Protein AF-A0ABD5NT94-F1 (afdb_monomer_lite)

pLDDT: mean 76.92, std 27.32, range [24.22, 98.56]

Radius of gyration: 29.52 Å; chains: 1; bounding box: 78×87×77 Å

Sequence (297 aa):
MNGRCDSSANGRCDSTASGNRTSPGSARPTSTDARPTGAGPALRPAPGEPNSRSSRAFLRWIESGGAATPTGATSRRSSPATSDREESRAGVTVRRTPSGGRVARTWGELLITASTMVDGSRTYELRNEADRDANPAALDRLDRLRDLRDRIRFDDEGEFRPLRSAPTLPTGWYCPGLDGATLARAVETVYPATITDWARECEGSLDVTHFRVTADRQTGIYDRVAALDRSALDAVVRTCCVDDACLKRRRWEYDDKESVDVPRGNGTFPCREPCSMVLERARESVVDGSSDRGVDR

InterPro domains:
  IPR041181 DR2241 stabilising domain [PF18069] (103-201)
  IPR041346 DR2241, 4Fe-4S iron-sulfur cluster binding domain [PF18009] (203-284)

Secondary structure (DSSP, 8-state):
---------------------------------------PPPSPPPSPPPPPHHHHHHHHHHHS-S--------------------------------S--EEEEEETTEEEEEEE-TTS-EEEEEEEGGGTTS-GGGSEE--SHHHHHHHTTB-TTS-B-SSTTSS----SEEEEEE-HHHHHHHHHHHSTTHHHHHHHHHTT------HHHHHHT--GGGGGGGG--HHHHHHHHHHHSSTTT-SSEE---SSSS---SSPPP--SSEE-S--HHHHHHHHHHHHHHHHGGG---

Structure (mmCIF, N/CA/C/O backbone):
data_AF-A0ABD5NT94-F1
#
_entry.id   AF-A0ABD5NT94-F1
#
loop_
_atom_site.group_PDB
_atom_site.id
_atom_site.type_symbol
_atom_site.label_atom_id
_atom_site.label_alt_id
_atom_site.label_comp_id
_atom_site.label_asym_id
_atom_site.label_entity_id
_atom_site.label_seq_id
_atom_site.pdbx_PDB_ins_code
_atom_site.Cartn_x
_atom_site.Cartn_y
_atom_site.Cartn_z
_atom_site.occupancy
_atom_site.B_iso_or_equiv
_atom_site.auth_seq_id
_atom_sit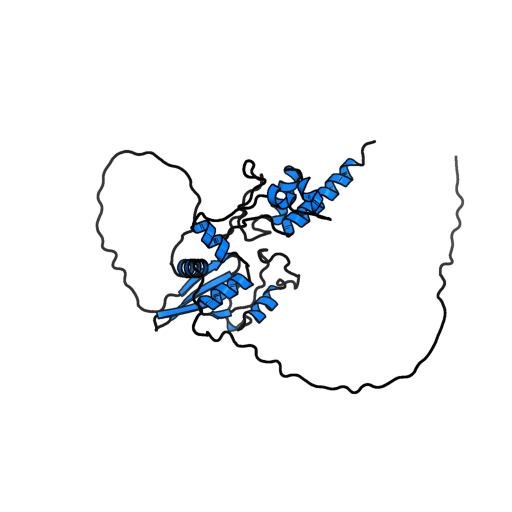e.auth_comp_id
_atom_site.auth_asym_id
_atom_site.auth_atom_id
_atom_site.pdbx_PDB_model_num
ATOM 1 N N . MET A 1 1 ? -25.212 -49.274 44.648 1.00 36.19 1 MET A N 1
ATOM 2 C CA . MET A 1 1 ? -25.379 -50.741 44.644 1.00 36.19 1 MET A CA 1
ATOM 3 C C . MET A 1 1 ? -25.515 -51.198 43.204 1.00 36.19 1 MET A C 1
ATOM 5 O O . MET A 1 1 ? -26.255 -50.583 42.449 1.00 36.19 1 MET A O 1
ATOM 9 N N . ASN A 1 2 ? -24.691 -52.184 42.861 1.00 32.66 2 ASN A N 1
ATOM 10 C CA . ASN A 1 2 ? -24.508 -52.883 41.583 1.00 32.66 2 ASN A CA 1
ATOM 11 C C . ASN A 1 2 ? -25.842 -53.321 40.937 1.00 32.66 2 ASN A C 1
ATOM 13 O O . ASN A 1 2 ? -26.807 -53.533 41.656 1.00 32.66 2 ASN A O 1
ATOM 17 N N . GLY A 1 3 ? -25.978 -53.540 39.631 1.00 31.11 3 GLY A N 1
ATOM 18 C CA . GLY A 1 3 ? -25.001 -53.639 38.556 1.00 31.11 3 GLY A CA 1
ATOM 19 C C . GLY A 1 3 ? -25.715 -53.831 37.208 1.00 31.11 3 GLY A C 1
ATOM 20 O O . GLY A 1 3 ? -26.906 -54.132 37.152 1.00 31.11 3 GLY A O 1
ATOM 21 N N . ARG A 1 4 ? -24.955 -53.601 36.136 1.00 33.31 4 ARG A N 1
ATOM 22 C CA . ARG A 1 4 ? -25.305 -53.807 34.725 1.00 33.31 4 ARG A CA 1
ATOM 23 C C . ARG A 1 4 ? -25.423 -55.295 34.381 1.00 33.31 4 ARG A C 1
ATOM 25 O O . ARG A 1 4 ? -24.680 -56.087 34.947 1.00 33.31 4 ARG A O 1
ATOM 32 N N . CYS A 1 5 ? -26.189 -55.603 33.334 1.00 34.81 5 CYS A N 1
ATOM 33 C CA . CYS A 1 5 ? -25.788 -56.576 32.315 1.00 34.81 5 CYS A CA 1
ATOM 34 C C . CYS A 1 5 ? -26.168 -56.044 30.926 1.00 34.81 5 CYS A C 1
ATOM 36 O O . CYS A 1 5 ? -27.319 -55.694 30.670 1.00 34.81 5 CYS A O 1
ATOM 38 N N . ASP A 1 6 ? -25.146 -55.960 30.079 1.00 33.31 6 ASP A N 1
ATOM 39 C CA . ASP A 1 6 ? -25.151 -55.599 28.666 1.00 33.31 6 ASP A CA 1
ATOM 40 C C . ASP A 1 6 ? -25.840 -56.648 27.782 1.00 33.31 6 ASP A C 1
ATOM 42 O O . ASP A 1 6 ? -25.849 -57.834 28.111 1.00 33.31 6 ASP A O 1
ATOM 46 N N . SER A 1 7 ? -26.284 -56.230 26.591 1.00 37.03 7 SER A N 1
ATOM 47 C CA . SER A 1 7 ? -25.889 -56.869 25.322 1.00 37.03 7 SER A CA 1
ATOM 48 C C . SER A 1 7 ? -26.256 -55.979 24.131 1.00 37.03 7 SER A C 1
ATOM 50 O O . SER A 1 7 ? -27.420 -55.693 23.865 1.00 37.03 7 SER A O 1
ATOM 52 N N . SER A 1 8 ? -25.217 -55.537 23.425 1.00 35.06 8 SER A N 1
ATOM 53 C CA . SER A 1 8 ? -25.265 -54.909 22.103 1.00 35.06 8 SER A CA 1
ATOM 54 C C . SER A 1 8 ? -25.487 -55.961 21.009 1.00 35.06 8 SER A C 1
ATOM 56 O O . SER A 1 8 ? -24.948 -57.055 21.136 1.00 35.06 8 SER A O 1
ATOM 58 N N . ALA A 1 9 ? -26.164 -55.607 19.908 1.00 37.47 9 ALA A N 1
ATOM 59 C CA . ALA A 1 9 ? -25.572 -55.599 18.557 1.00 37.47 9 ALA A CA 1
ATOM 60 C C . ALA A 1 9 ? -26.608 -55.391 17.428 1.00 37.47 9 ALA A C 1
ATOM 62 O O . ALA A 1 9 ? -27.528 -56.179 17.249 1.00 37.47 9 ALA A O 1
ATOM 63 N N . ASN A 1 10 ? -26.294 -54.381 16.610 1.00 35.56 10 ASN A N 1
ATOM 64 C CA . ASN A 1 10 ? -26.414 -54.284 15.150 1.00 35.56 10 ASN A CA 1
ATOM 65 C C . ASN A 1 10 ? -27.769 -54.174 14.430 1.00 35.56 10 ASN A C 1
ATOM 67 O O . ASN A 1 10 ? -28.584 -55.086 14.411 1.00 35.56 10 ASN A O 1
ATOM 71 N N . GLY A 1 11 ? -27.862 -53.096 13.636 1.00 32.31 11 GLY A N 1
ATOM 72 C CA . GLY A 1 11 ? -28.729 -53.011 12.460 1.00 32.31 11 GLY A CA 1
ATOM 73 C C . GLY A 1 11 ? -29.035 -51.584 11.999 1.00 32.31 11 GLY A C 1
ATOM 74 O O . GLY A 1 11 ? -30.182 -51.167 12.073 1.00 32.31 11 GLY A O 1
ATOM 75 N N . ARG A 1 12 ? -28.030 -50.820 11.541 1.00 31.48 12 ARG A N 1
ATOM 76 C CA . ARG A 1 12 ? -28.251 -49.565 10.793 1.00 31.48 12 ARG A CA 1
ATOM 77 C C . ARG A 1 12 ? -28.771 -49.873 9.379 1.00 31.48 12 ARG A C 1
ATOM 79 O O . ARG A 1 12 ? -28.254 -50.793 8.751 1.00 31.48 12 ARG A O 1
ATOM 86 N N . CYS A 1 13 ? -29.690 -49.053 8.868 1.00 31.22 13 CYS A N 1
ATOM 87 C CA . CYS A 1 13 ? -29.477 -48.120 7.743 1.00 31.22 13 CYS A CA 1
ATOM 88 C C . CYS A 1 13 ? -30.787 -47.812 7.004 1.00 31.22 13 CYS A C 1
ATOM 90 O O . CYS A 1 13 ? -31.527 -48.698 6.585 1.00 31.22 13 CYS A O 1
ATOM 92 N N . ASP A 1 14 ? -30.996 -46.510 6.848 1.00 30.42 14 ASP A N 1
ATOM 93 C CA . ASP A 1 14 ? -32.158 -45.802 6.341 1.00 30.42 14 ASP A CA 1
ATOM 94 C C . ASP A 1 14 ? -32.443 -45.942 4.837 1.00 30.42 14 ASP A C 1
ATOM 96 O O . ASP A 1 14 ? -31.553 -45.942 3.988 1.00 30.42 14 ASP A O 1
ATOM 100 N N . SER A 1 15 ? -33.744 -45.972 4.544 1.00 32.94 15 SER A N 1
ATOM 101 C CA . SER A 1 15 ? -34.482 -45.039 3.680 1.00 32.94 15 SER A CA 1
ATOM 102 C C . SER A 1 15 ? -33.712 -44.306 2.572 1.00 32.94 15 SER A C 1
ATOM 104 O O . SER A 1 15 ? -32.987 -43.357 2.843 1.00 32.94 15 SER A O 1
ATOM 106 N N . THR A 1 16 ? -34.036 -44.591 1.305 1.00 32.66 16 THR A N 1
ATOM 107 C CA . THR A 1 16 ? -34.055 -43.564 0.244 1.00 32.66 16 THR A CA 1
ATOM 108 C C . THR A 1 16 ? -35.139 -43.828 -0.800 1.00 32.66 16 THR A C 1
ATOM 110 O O . THR A 1 16 ? -35.577 -44.950 -1.042 1.00 32.66 16 THR A O 1
ATOM 113 N N . ALA A 1 17 ? -35.611 -42.712 -1.343 1.00 35.78 17 ALA A N 1
ATOM 114 C CA . ALA A 1 17 ? -36.846 -42.506 -2.065 1.00 35.78 17 ALA A CA 1
ATOM 115 C C . ALA A 1 17 ? -36.749 -42.753 -3.583 1.00 35.78 17 ALA A C 1
ATOM 117 O O . ALA A 1 17 ? -35.746 -42.463 -4.220 1.00 35.78 17 ALA A O 1
ATOM 118 N N . SER A 1 18 ? -37.878 -43.213 -4.127 1.00 35.50 18 SER A N 1
ATOM 119 C CA . SER A 1 18 ? -38.616 -42.677 -5.282 1.00 35.50 18 SER A CA 1
ATOM 120 C C . SER A 1 18 ? -37.859 -42.181 -6.530 1.00 35.50 18 SER A C 1
ATOM 122 O O . SER A 1 18 ? -37.270 -41.106 -6.543 1.00 35.50 18 SER A O 1
ATOM 124 N N . GLY A 1 19 ? -38.136 -42.861 -7.651 1.00 33.94 19 GLY A N 1
ATOM 125 C CA . GLY A 1 19 ? -38.790 -42.182 -8.778 1.00 33.94 19 GLY A CA 1
ATOM 126 C C . GLY A 1 19 ? -37.938 -41.858 -10.004 1.00 33.94 19 GLY A C 1
ATOM 127 O O . GLY A 1 19 ? -37.610 -40.703 -10.251 1.00 33.94 19 GLY A O 1
ATOM 128 N N . ASN A 1 20 ? -37.711 -42.866 -10.850 1.00 33.78 20 ASN A N 1
ATOM 129 C CA . ASN A 1 20 ? -37.272 -42.714 -12.240 1.00 33.78 20 ASN A CA 1
ATOM 130 C C . ASN A 1 20 ? -38.277 -41.909 -13.084 1.00 33.78 20 ASN A C 1
ATOM 132 O O . ASN A 1 20 ? -39.469 -42.227 -13.106 1.00 33.78 20 ASN A O 1
ATOM 136 N N . ARG A 1 21 ? -37.779 -40.966 -13.894 1.00 35.75 21 ARG A N 1
ATOM 137 C CA . ARG A 1 21 ? -38.432 -40.557 -15.146 1.00 35.75 21 ARG A CA 1
ATOM 138 C C . ARG A 1 21 ? -37.403 -40.048 -16.158 1.00 35.75 21 ARG A C 1
ATOM 140 O O . ARG A 1 21 ? -36.715 -39.059 -15.940 1.00 35.75 21 ARG A O 1
ATOM 147 N N . THR A 1 22 ? -37.310 -40.777 -17.261 1.00 35.50 22 THR A N 1
ATOM 148 C CA . THR A 1 22 ? -36.495 -40.539 -18.453 1.00 35.50 22 THR A CA 1
ATOM 149 C C . THR A 1 22 ? -37.082 -39.423 -19.322 1.00 35.50 22 THR A C 1
ATOM 151 O O . THR A 1 22 ? -38.298 -39.316 -19.478 1.00 35.50 22 THR A O 1
ATOM 154 N N . SER A 1 23 ? -36.221 -38.624 -19.955 1.00 36.97 23 SER A N 1
ATOM 155 C CA . SER A 1 23 ? -36.538 -37.839 -21.158 1.00 36.97 23 SER A CA 1
ATOM 156 C C . SER A 1 23 ? -35.281 -37.669 -22.028 1.00 36.97 23 SER A C 1
ATOM 158 O O . SER A 1 23 ? -34.174 -37.696 -21.486 1.00 36.97 23 SER A O 1
ATOM 160 N N . PRO A 1 24 ? -35.430 -37.578 -23.364 1.00 43.38 24 PRO A N 1
ATOM 161 C CA . PRO A 1 24 ? -34.367 -37.865 -24.320 1.00 43.38 24 PRO A CA 1
ATOM 162 C C . PRO A 1 24 ? -33.553 -36.632 -24.727 1.00 43.38 24 PRO A C 1
ATOM 164 O O . PRO A 1 24 ? -33.978 -35.486 -24.583 1.00 43.38 24 PRO A O 1
ATOM 167 N N . GLY A 1 25 ? -32.360 -36.912 -25.252 1.00 37.59 25 GLY A N 1
ATOM 168 C CA . GLY A 1 25 ? -31.366 -35.935 -25.663 1.00 37.59 25 GLY A CA 1
ATOM 169 C C . GLY A 1 25 ? -31.795 -35.047 -26.828 1.00 37.59 25 GLY A C 1
ATOM 170 O O . GLY A 1 25 ? -32.370 -35.500 -27.814 1.00 37.59 25 GLY A O 1
ATOM 171 N N . SER A 1 26 ? -31.407 -33.779 -26.722 1.00 35.88 26 SER A N 1
ATOM 172 C CA . SER A 1 26 ? -31.319 -32.855 -27.844 1.00 35.88 26 SER A CA 1
ATOM 173 C C . SER A 1 26 ? -29.875 -32.370 -27.917 1.00 35.88 26 SER A C 1
ATOM 175 O O . SER A 1 26 ? -29.418 -31.593 -27.079 1.00 35.88 26 SER A O 1
ATOM 177 N N . ALA A 1 27 ? -29.144 -32.889 -28.902 1.00 38.09 27 ALA A N 1
ATOM 178 C CA . ALA A 1 27 ? -27.800 -32.454 -29.241 1.00 38.09 27 ALA A CA 1
ATOM 179 C C . ALA A 1 27 ? -27.826 -30.973 -29.647 1.00 38.09 27 ALA A C 1
ATOM 181 O O . ALA A 1 27 ? -28.620 -30.562 -30.494 1.00 38.09 27 ALA A O 1
ATOM 182 N N . ARG A 1 28 ? -26.956 -30.171 -29.030 1.00 37.34 28 ARG A N 1
ATOM 183 C CA . ARG A 1 28 ? -26.731 -28.764 -29.373 1.00 37.34 28 ARG A CA 1
ATOM 184 C C . ARG A 1 28 ? -25.345 -28.672 -30.025 1.00 37.34 28 ARG A C 1
ATOM 186 O O . ARG A 1 28 ? -24.404 -29.228 -29.460 1.00 37.34 28 ARG A O 1
ATOM 193 N N . PRO A 1 29 ? -25.198 -28.035 -31.197 1.00 38.47 29 PRO A N 1
ATOM 194 C CA . PRO A 1 29 ? -23.928 -28.016 -31.911 1.00 38.47 29 PRO A CA 1
ATOM 195 C C . PRO A 1 29 ? -22.879 -27.198 -31.150 1.00 38.47 29 PRO A C 1
ATOM 197 O O . PRO A 1 29 ? -23.146 -26.096 -30.666 1.00 38.47 29 PRO A O 1
ATOM 200 N N . THR A 1 30 ? -21.673 -27.754 -31.067 1.00 37.88 30 THR A N 1
ATOM 201 C CA . THR A 1 30 ? -20.449 -27.088 -30.622 1.00 37.88 30 THR A CA 1
ATOM 202 C C . THR A 1 30 ? -20.081 -25.997 -31.623 1.00 37.88 30 THR A C 1
ATOM 204 O O . THR A 1 30 ? -19.485 -26.268 -32.663 1.00 37.88 30 THR A O 1
ATOM 207 N N . SER A 1 31 ? -20.457 -24.756 -31.318 1.00 35.38 31 SER A N 1
ATOM 208 C CA . SER A 1 31 ? -19.944 -23.573 -32.005 1.00 35.38 31 SER A CA 1
ATOM 209 C C . SER A 1 31 ? -18.615 -23.182 -31.369 1.00 35.38 31 SER A C 1
ATOM 211 O O . SER A 1 31 ? -18.570 -22.448 -30.382 1.00 35.38 31 SER A O 1
ATOM 213 N N . THR A 1 32 ? -17.535 -23.707 -31.936 1.00 44.84 32 THR A N 1
ATOM 214 C CA . THR A 1 32 ? -16.175 -23.213 -31.735 1.00 44.84 32 THR A CA 1
ATOM 215 C C . THR A 1 32 ? -16.074 -21.851 -32.408 1.00 44.84 32 THR A C 1
ATOM 217 O O . THR A 1 32 ? -15.791 -21.772 -33.597 1.00 44.84 32 THR A O 1
ATOM 220 N N . ASP A 1 33 ? -16.327 -20.785 -31.655 1.00 33.56 33 ASP A N 1
ATOM 221 C CA . ASP A 1 33 ? -16.012 -19.427 -32.093 1.00 33.56 33 ASP A CA 1
ATOM 222 C C . ASP A 1 33 ? -15.012 -18.834 -31.100 1.00 33.56 33 ASP A C 1
ATOM 224 O O . ASP A 1 33 ? -15.345 -18.208 -30.089 1.00 33.56 33 ASP A O 1
ATOM 228 N N . ALA A 1 34 ? -13.741 -19.145 -31.358 1.00 38.84 34 ALA A N 1
ATOM 229 C CA . ALA A 1 34 ? -12.610 -18.534 -30.690 1.00 38.84 34 ALA A CA 1
ATOM 230 C C . ALA A 1 34 ? -12.576 -17.054 -31.086 1.00 38.84 34 ALA A C 1
ATOM 232 O O . ALA A 1 34 ? -12.013 -16.669 -32.110 1.00 38.84 34 ALA A O 1
ATOM 233 N N . ARG A 1 35 ? -13.199 -16.207 -30.262 1.00 34.84 35 ARG A N 1
ATOM 234 C CA . ARG A 1 35 ? -12.990 -14.760 -30.325 1.00 34.84 35 ARG A CA 1
ATOM 235 C C . ARG A 1 35 ? -11.487 -14.491 -30.201 1.00 34.84 35 ARG A C 1
ATOM 237 O O . ARG A 1 35 ? -10.885 -14.981 -29.243 1.00 34.84 35 ARG A O 1
ATOM 244 N N . PRO A 1 36 ? -10.880 -13.686 -31.087 1.00 38.00 36 PRO A N 1
ATOM 245 C CA . PRO A 1 36 ? -9.504 -13.279 -30.893 1.00 38.00 36 PRO A CA 1
ATOM 246 C C . PRO A 1 36 ? -9.434 -12.514 -29.571 1.00 38.00 36 PRO A C 1
ATOM 248 O O . PRO A 1 36 ? -10.152 -11.531 -29.362 1.00 38.00 36 PRO A O 1
ATOM 251 N N . THR A 1 37 ? -8.592 -12.996 -28.658 1.00 42.62 37 THR A N 1
ATOM 252 C CA . THR A 1 37 ? -8.117 -12.245 -27.499 1.00 42.62 37 THR A CA 1
ATOM 253 C C . THR A 1 37 ? -7.549 -10.937 -28.017 1.00 42.62 37 THR A C 1
ATOM 255 O O . THR A 1 37 ? -6.420 -10.883 -28.499 1.00 42.62 37 THR A O 1
ATOM 258 N N . GLY A 1 38 ? -8.368 -9.887 -27.968 1.00 36.34 38 GLY A N 1
ATOM 259 C CA . GLY A 1 38 ? -7.935 -8.539 -28.272 1.00 36.34 38 GLY A CA 1
ATOM 260 C C . GLY A 1 38 ? -6.727 -8.236 -27.401 1.00 36.34 38 GLY A C 1
ATOM 261 O O . GLY A 1 38 ? -6.824 -8.232 -26.169 1.00 36.34 38 GLY A O 1
ATOM 262 N N . ALA A 1 39 ? -5.586 -8.022 -28.048 1.00 46.12 39 ALA A N 1
ATOM 263 C CA . ALA A 1 39 ? -4.426 -7.404 -27.446 1.00 46.12 39 ALA A CA 1
ATOM 264 C C . ALA A 1 39 ? -4.872 -6.027 -26.939 1.00 46.12 39 ALA A C 1
ATOM 266 O O . ALA A 1 39 ? -4.905 -5.048 -27.681 1.00 46.12 39 ALA A O 1
ATOM 267 N N . GLY A 1 40 ? -5.315 -5.967 -25.679 1.00 43.38 40 GLY A N 1
ATOM 268 C CA . GLY A 1 40 ? -5.485 -4.698 -24.980 1.00 43.38 40 GLY A CA 1
ATOM 269 C C . GLY A 1 40 ? -4.176 -3.914 -25.091 1.00 43.38 40 GLY A C 1
ATOM 270 O O . GLY A 1 40 ? -3.120 -4.554 -25.124 1.00 43.38 40 GLY A O 1
ATOM 271 N N . PRO A 1 41 ? -4.228 -2.576 -25.191 1.00 47.56 41 PRO A N 1
ATOM 272 C CA . PRO A 1 41 ? -3.054 -1.778 -25.512 1.00 47.56 41 PRO A CA 1
ATOM 273 C C . PRO A 1 41 ? -1.916 -2.128 -24.555 1.00 47.56 41 PRO A C 1
ATOM 275 O O . PRO A 1 41 ? -2.116 -2.183 -23.340 1.00 47.56 41 PRO A O 1
ATOM 278 N N . ALA A 1 42 ? -0.744 -2.409 -25.128 1.00 52.53 42 ALA A N 1
ATOM 279 C CA . ALA A 1 42 ? 0.501 -2.516 -24.384 1.00 52.53 42 ALA A CA 1
ATOM 280 C C . ALA A 1 42 ? 0.701 -1.247 -23.546 1.00 52.53 42 ALA A C 1
ATOM 282 O O . ALA A 1 42 ? 0.125 -0.198 -23.853 1.00 52.53 42 ALA A O 1
ATOM 283 N N . LEU A 1 43 ? 1.591 -1.301 -22.563 1.00 54.69 43 LEU A N 1
ATOM 284 C CA . LEU A 1 43 ? 2.171 -0.137 -21.905 1.00 54.69 43 LEU A CA 1
ATOM 285 C C . LEU A 1 43 ? 3.057 0.660 -22.881 1.00 54.69 43 LEU A C 1
ATOM 287 O O . LEU A 1 43 ? 4.195 1.013 -22.598 1.00 54.69 43 LEU A O 1
ATOM 291 N N . ARG A 1 44 ? 2.564 0.904 -24.095 1.00 46.66 44 ARG A N 1
ATOM 292 C CA . ARG A 1 44 ? 3.133 1.896 -24.979 1.00 46.66 44 ARG A CA 1
ATOM 293 C C . ARG A 1 44 ? 2.757 3.249 -24.387 1.00 46.66 44 ARG A C 1
ATOM 295 O O . ARG A 1 44 ? 1.562 3.498 -24.214 1.00 46.66 44 ARG A O 1
ATOM 302 N N . PRO A 1 45 ? 3.741 4.100 -24.073 1.00 44.06 45 PRO A N 1
ATOM 303 C CA . PRO A 1 45 ? 3.462 5.412 -23.524 1.00 44.06 45 PRO A CA 1
ATOM 304 C C . PRO A 1 45 ? 2.627 6.193 -24.542 1.00 44.06 45 PRO A C 1
ATOM 306 O O . PRO A 1 45 ? 3.063 6.442 -25.669 1.00 44.06 45 PRO A O 1
ATOM 309 N N . ALA A 1 46 ? 1.401 6.545 -24.163 1.00 45.22 46 ALA A N 1
ATOM 310 C CA . ALA A 1 46 ? 0.722 7.673 -24.781 1.00 45.22 46 ALA A CA 1
ATOM 311 C C . ALA A 1 46 ? 1.408 8.951 -24.262 1.00 45.22 46 ALA A C 1
ATOM 313 O O . ALA A 1 46 ? 1.859 8.951 -23.115 1.00 45.22 46 ALA A O 1
ATOM 314 N N . PRO A 1 47 ? 1.520 10.031 -25.057 1.00 46.56 47 PRO A N 1
ATOM 315 C CA . PRO A 1 47 ? 2.045 11.299 -24.556 1.00 46.56 47 PRO A CA 1
ATOM 316 C C . PRO A 1 47 ? 1.293 11.692 -23.276 1.00 46.56 47 PRO A C 1
ATOM 318 O O . PRO A 1 47 ? 0.065 11.763 -23.266 1.00 46.56 47 PRO A O 1
ATOM 321 N N . GLY A 1 48 ? 2.058 11.827 -22.190 1.00 53.81 48 GLY A N 1
ATOM 322 C CA . GLY A 1 48 ? 1.564 11.722 -20.822 1.00 53.81 48 GLY A CA 1
ATOM 323 C C . GLY A 1 48 ? 0.502 12.753 -20.461 1.00 53.81 48 GLY A C 1
ATOM 324 O O . GLY A 1 48 ? 0.696 13.957 -20.633 1.00 53.81 48 GLY A O 1
ATOM 325 N N . GLU A 1 49 ? -0.599 12.273 -19.886 1.00 55.22 49 GLU A N 1
ATOM 326 C CA . GLU A 1 49 ? -1.520 13.124 -19.140 1.00 55.22 49 GLU A CA 1
ATOM 327 C C . GLU A 1 49 ? -0.767 13.845 -18.008 1.00 55.22 49 GLU A C 1
ATOM 329 O O . GLU A 1 49 ? 0.166 13.286 -17.414 1.00 55.22 49 GLU A O 1
ATOM 334 N N . PRO A 1 50 ? -1.140 15.094 -17.682 1.00 57.16 50 PRO A N 1
ATOM 335 C CA . PRO A 1 50 ? -0.500 15.818 -16.601 1.00 57.16 50 PRO A CA 1
ATOM 336 C C . PRO A 1 50 ? -0.694 15.073 -15.276 1.00 57.16 50 PRO A C 1
ATOM 338 O O . PRO A 1 50 ? -1.805 14.904 -14.778 1.00 57.16 50 PRO A O 1
ATOM 341 N N . ASN A 1 51 ? 0.423 14.663 -14.680 1.00 72.81 51 ASN A N 1
ATOM 342 C CA . ASN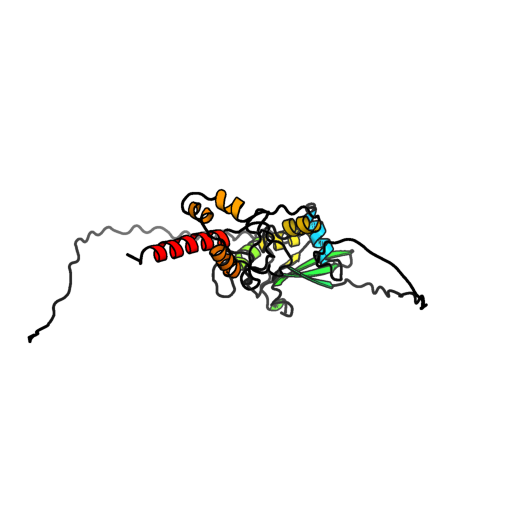 A 1 51 ? 0.449 14.024 -13.372 1.00 72.81 51 ASN A CA 1
ATOM 343 C C . ASN A 1 51 ? -0.159 14.927 -12.292 1.00 72.81 51 ASN A C 1
ATOM 345 O O . ASN A 1 51 ? 0.156 16.120 -12.213 1.00 72.81 51 ASN A O 1
ATOM 349 N N . SER A 1 52 ? -0.954 14.332 -11.395 1.00 87.75 52 SER A N 1
ATOM 350 C CA . SER A 1 52 ? -1.456 15.026 -10.204 1.00 87.75 52 SER A CA 1
ATOM 351 C C . SER A 1 52 ? -0.300 15.612 -9.384 1.00 87.75 52 SER A C 1
ATOM 353 O O . SER A 1 52 ? 0.834 15.121 -9.432 1.00 87.75 52 SER A O 1
ATOM 355 N N . ARG A 1 53 ? -0.565 16.659 -8.590 1.00 91.81 53 ARG A N 1
ATOM 356 C CA . ARG A 1 53 ? 0.454 17.277 -7.721 1.00 91.81 53 ARG A CA 1
ATOM 357 C C . ARG A 1 53 ? 1.174 16.232 -6.858 1.00 91.81 53 ARG A C 1
ATOM 359 O O . ARG A 1 53 ? 2.405 16.261 -6.811 1.00 91.81 53 ARG A O 1
ATOM 366 N N . SER A 1 54 ? 0.423 15.298 -6.273 1.00 93.38 54 SER A N 1
ATOM 367 C CA . SER A 1 54 ? 0.939 14.182 -5.474 1.00 93.38 54 SER A CA 1
ATOM 368 C C . SER A 1 54 ? 1.841 13.255 -6.290 1.00 93.38 54 SER A C 1
ATOM 370 O O . SER A 1 54 ? 2.954 12.964 -5.865 1.00 93.38 54 SER A O 1
ATOM 372 N N . SER A 1 55 ? 1.431 12.884 -7.508 1.00 94.38 55 SER A N 1
ATOM 373 C CA . SER A 1 55 ? 2.243 12.041 -8.400 1.00 94.38 55 SER A CA 1
ATOM 374 C C . SER A 1 55 ? 3.560 12.720 -8.780 1.00 94.38 55 SER A C 1
ATOM 376 O O . SER A 1 55 ? 4.614 12.097 -8.751 1.00 94.38 55 SER A O 1
ATOM 378 N N . ARG A 1 56 ? 3.549 14.031 -9.059 1.00 94.62 56 ARG A N 1
ATOM 379 C CA . ARG A 1 56 ? 4.794 14.775 -9.329 1.00 94.62 56 ARG A CA 1
ATOM 380 C C . ARG A 1 56 ? 5.714 14.845 -8.109 1.00 94.62 56 ARG A C 1
ATOM 382 O O . ARG A 1 56 ? 6.929 14.831 -8.277 1.00 94.62 56 ARG A O 1
ATOM 389 N N . ALA A 1 57 ? 5.161 14.987 -6.902 1.00 94.69 57 ALA A N 1
ATOM 390 C CA . ALA A 1 57 ? 5.949 14.984 -5.670 1.00 94.69 57 ALA A CA 1
ATOM 391 C C . ALA A 1 57 ? 6.600 13.614 -5.438 1.00 94.69 57 ALA A C 1
ATOM 393 O O . ALA A 1 57 ? 7.794 13.549 -5.155 1.00 94.69 57 ALA A O 1
ATOM 394 N N . PHE A 1 58 ? 5.839 12.543 -5.658 1.00 96.06 58 PHE A N 1
ATOM 395 C CA . PHE A 1 58 ? 6.310 11.166 -5.575 1.00 96.06 58 PHE A CA 1
ATOM 396 C C . PHE A 1 58 ? 7.435 10.863 -6.574 1.00 96.06 58 PHE A C 1
ATOM 398 O O . PHE A 1 58 ? 8.488 10.379 -6.171 1.00 96.06 58 PHE A O 1
ATOM 405 N N . LEU A 1 59 ? 7.276 11.231 -7.850 1.00 95.25 59 LEU A N 1
ATOM 406 C CA . LEU A 1 59 ? 8.321 11.031 -8.866 1.00 95.25 59 LEU A CA 1
ATOM 407 C C . LEU A 1 59 ? 9.609 11.791 -8.524 1.00 95.25 59 LEU A C 1
ATOM 409 O O . LEU A 1 59 ? 10.696 11.224 -8.589 1.00 95.25 59 LEU A O 1
ATOM 413 N N . ARG A 1 60 ? 9.499 13.047 -8.067 1.00 94.00 60 ARG A N 1
ATOM 414 C CA . ARG A 1 60 ? 10.670 13.808 -7.602 1.00 94.00 60 ARG A CA 1
ATOM 415 C C . ARG A 1 60 ? 11.361 13.146 -6.413 1.00 94.00 60 ARG A C 1
ATOM 417 O O . ARG A 1 60 ? 12.585 13.157 -6.361 1.00 94.00 60 ARG A O 1
ATOM 424 N N . TRP A 1 61 ? 10.599 12.581 -5.478 1.00 93.44 61 TRP A N 1
ATOM 425 C CA . TRP A 1 61 ? 11.149 11.866 -4.326 1.00 93.44 61 TRP A CA 1
ATOM 426 C C . TRP A 1 61 ? 11.869 10.572 -4.735 1.00 93.44 61 TRP A C 1
ATOM 428 O O . TRP A 1 61 ? 12.963 10.301 -4.234 1.00 93.44 61 TRP A O 1
ATOM 438 N N . ILE A 1 62 ? 11.321 9.819 -5.699 1.00 93.62 62 ILE A N 1
ATOM 439 C CA . ILE A 1 62 ? 12.004 8.658 -6.295 1.00 93.62 62 ILE A CA 1
ATOM 440 C C . ILE A 1 62 ? 13.351 9.074 -6.895 1.00 93.62 62 ILE A C 1
ATOM 442 O O . ILE A 1 62 ? 14.359 8.406 -6.678 1.00 93.62 62 ILE A O 1
ATOM 446 N N . GLU A 1 63 ? 13.370 10.191 -7.620 1.00 91.75 63 GLU A N 1
ATOM 447 C CA . GLU A 1 63 ? 14.527 10.648 -8.394 1.00 91.75 63 GLU A CA 1
ATOM 448 C C . GLU A 1 63 ? 15.598 11.381 -7.581 1.00 91.75 63 GLU A C 1
ATOM 450 O O . GLU A 1 63 ? 16.769 11.375 -7.966 1.00 91.75 63 GLU A O 1
ATOM 455 N N . SER A 1 64 ? 15.237 12.036 -6.476 1.00 85.69 64 SER A N 1
ATOM 456 C CA . SER A 1 64 ? 16.207 12.734 -5.634 1.00 85.69 64 SER A CA 1
ATOM 457 C C . SER A 1 64 ? 17.081 11.695 -4.936 1.00 85.69 64 SER A C 1
ATOM 459 O O . SER A 1 64 ? 16.570 10.958 -4.108 1.00 85.69 64 SER A O 1
ATOM 461 N N . GLY A 1 65 ? 18.371 11.578 -5.254 1.00 60.00 65 GLY A N 1
ATOM 462 C CA . GLY A 1 65 ? 19.282 10.683 -4.529 1.00 60.00 65 GLY A CA 1
ATOM 463 C C . GLY A 1 65 ? 19.521 11.170 -3.093 1.00 60.00 65 GLY A C 1
ATOM 464 O O . GLY A 1 65 ? 19.906 12.319 -2.903 1.00 60.00 65 GLY A O 1
ATOM 465 N N . GLY A 1 66 ? 19.315 10.311 -2.088 1.00 46.47 66 GLY A N 1
ATOM 466 C CA . GLY A 1 66 ? 19.584 10.613 -0.670 1.00 46.47 66 GLY A CA 1
ATOM 467 C C . GLY A 1 66 ? 18.331 10.833 0.188 1.00 46.47 66 GLY A C 1
ATOM 468 O O . GLY A 1 66 ? 17.278 11.230 -0.302 1.00 46.47 66 GLY A O 1
ATOM 469 N N . ALA A 1 67 ? 18.410 10.454 1.462 1.00 41.88 67 ALA A N 1
ATOM 470 C CA . ALA A 1 67 ? 17.290 10.292 2.384 1.00 41.88 67 ALA A CA 1
ATOM 471 C C . ALA A 1 67 ? 16.521 11.591 2.690 1.00 41.88 67 ALA A C 1
ATOM 473 O O . ALA A 1 67 ? 17.091 12.576 3.145 1.00 41.88 67 ALA A O 1
ATOM 474 N N . ALA A 1 68 ? 15.199 11.531 2.549 1.00 34.88 68 ALA A N 1
ATOM 475 C CA . ALA A 1 68 ? 14.281 12.355 3.321 1.00 34.88 68 ALA A CA 1
ATOM 476 C C . ALA A 1 68 ? 13.114 11.459 3.746 1.00 34.88 68 ALA A C 1
ATOM 478 O O . ALA A 1 68 ? 12.075 11.392 3.090 1.00 34.88 68 ALA A O 1
ATOM 479 N N . THR A 1 69 ? 13.329 10.707 4.823 1.00 37.38 69 THR A N 1
ATOM 480 C CA . THR A 1 69 ? 12.222 10.236 5.655 1.00 37.38 69 THR A CA 1
ATOM 481 C C . THR A 1 69 ? 11.789 11.446 6.482 1.00 37.38 69 THR A C 1
ATOM 483 O O . THR A 1 69 ? 12.646 12.038 7.142 1.00 37.38 69 THR A O 1
ATOM 486 N N . PRO A 1 70 ? 10.519 11.881 6.449 1.00 39.59 70 PRO A N 1
ATOM 487 C CA . PRO A 1 70 ? 10.064 12.947 7.327 1.00 39.59 70 PRO A CA 1
ATOM 488 C C . PRO A 1 70 ? 9.991 12.391 8.754 1.00 39.59 70 PRO A C 1
ATOM 490 O O . PRO A 1 70 ? 8.983 11.823 9.168 1.00 39.59 70 PRO A O 1
ATOM 493 N N . THR A 1 71 ? 11.087 12.510 9.502 1.00 34.22 71 THR A N 1
ATOM 494 C CA . THR A 1 71 ? 11.088 12.277 10.946 1.00 34.22 71 THR A CA 1
ATOM 495 C C . THR A 1 71 ? 10.263 13.385 11.586 1.00 34.22 71 THR A C 1
ATOM 497 O O . THR A 1 71 ? 10.597 14.566 11.483 1.00 34.22 71 THR A O 1
ATOM 500 N N . GLY A 1 72 ? 9.156 13.015 12.225 1.00 41.09 72 GLY A N 1
ATOM 501 C CA . GLY A 1 72 ? 8.405 13.931 13.068 1.00 41.09 72 GLY A CA 1
ATOM 502 C C . GLY A 1 72 ? 9.271 14.387 14.239 1.00 41.09 72 GLY A C 1
ATOM 503 O O . GLY A 1 72 ? 9.751 13.560 15.007 1.00 41.09 72 GLY A O 1
ATOM 504 N N . ALA A 1 73 ? 9.459 15.696 14.383 1.00 31.52 73 ALA A N 1
ATOM 505 C CA . ALA A 1 73 ? 9.950 16.295 15.616 1.00 31.52 73 ALA A CA 1
ATOM 506 C C . ALA A 1 73 ? 9.401 17.719 15.764 1.00 31.52 73 ALA A C 1
ATOM 508 O O . ALA A 1 73 ? 9.850 18.677 15.138 1.00 31.52 73 ALA A O 1
ATOM 509 N N . THR A 1 74 ? 8.402 17.840 16.627 1.00 30.64 74 THR A N 1
ATOM 510 C CA . THR A 1 74 ? 8.062 19.060 17.355 1.00 30.64 74 THR A CA 1
ATOM 511 C C . THR A 1 74 ? 9.159 19.394 18.368 1.00 30.64 74 THR A C 1
ATOM 513 O O . THR A 1 74 ? 9.493 18.548 19.189 1.00 30.64 74 THR A O 1
ATOM 516 N N . SER A 1 75 ? 9.653 20.636 18.365 1.00 29.86 75 SER A N 1
ATOM 517 C CA . SER A 1 75 ? 9.722 21.550 19.528 1.00 29.86 75 SER A CA 1
ATOM 518 C C . SER A 1 75 ? 10.865 22.570 19.397 1.00 29.86 75 SER A C 1
ATOM 520 O O . SER A 1 75 ? 11.918 22.302 18.828 1.00 29.86 75 SER A O 1
ATOM 522 N N . ARG A 1 76 ? 10.607 23.783 19.892 1.00 31.42 76 ARG A N 1
ATOM 523 C CA . ARG A 1 76 ? 11.388 25.019 19.735 1.00 31.42 76 ARG A CA 1
ATOM 524 C C . ARG A 1 76 ? 12.300 25.299 20.945 1.00 31.42 76 ARG A C 1
ATOM 526 O O . ARG A 1 76 ? 11.865 25.089 22.068 1.00 31.42 76 ARG A O 1
ATOM 533 N N . ARG A 1 77 ? 13.417 26.000 20.650 1.00 29.11 77 ARG A N 1
ATOM 534 C CA . ARG A 1 77 ? 14.300 26.866 21.494 1.00 29.11 77 ARG A CA 1
ATOM 535 C C . ARG A 1 77 ? 15.143 26.128 22.558 1.00 29.11 77 ARG A C 1
ATOM 537 O O . ARG A 1 77 ? 14.624 25.306 23.288 1.00 29.11 77 ARG A O 1
ATOM 544 N N . SER A 1 78 ? 16.453 26.363 22.710 1.00 28.00 78 SER A N 1
ATOM 545 C CA . SER A 1 78 ? 17.176 27.647 22.821 1.00 28.00 78 SER A CA 1
ATOM 546 C C . SER A 1 78 ? 18.692 27.496 22.527 1.00 28.00 78 SER A C 1
ATOM 548 O O . SER A 1 78 ? 19.234 26.403 22.634 1.00 28.00 78 SER A O 1
ATOM 550 N N . SER A 1 79 ? 19.376 28.603 22.212 1.00 29.00 79 SER A N 1
ATOM 551 C CA . SER A 1 79 ? 20.854 28.796 22.191 1.00 29.00 79 SER A CA 1
ATOM 552 C C . SER A 1 79 ? 21.216 29.921 23.191 1.00 29.00 79 SER A C 1
ATOM 554 O O . SER A 1 79 ? 20.253 30.522 23.684 1.00 29.00 79 SER A O 1
ATOM 556 N N . PRO A 1 80 ? 22.492 30.329 23.455 1.00 44.62 80 PRO A N 1
ATOM 557 C CA . PRO A 1 80 ? 23.820 29.984 22.871 1.00 44.62 80 PRO A CA 1
ATOM 558 C C . PRO A 1 80 ? 24.890 29.644 23.976 1.00 44.62 80 PRO A C 1
ATOM 560 O O . PRO A 1 80 ? 24.489 29.453 25.114 1.00 44.62 80 PRO A O 1
ATOM 563 N N . ALA A 1 81 ? 26.221 29.484 23.815 1.00 25.69 81 ALA A N 1
ATOM 564 C CA . ALA A 1 81 ? 27.233 30.086 22.933 1.00 25.69 81 ALA A CA 1
ATOM 565 C C . ALA A 1 81 ? 28.632 29.386 23.007 1.00 25.69 81 ALA A C 1
ATOM 567 O O . ALA A 1 81 ? 28.896 28.656 23.958 1.00 25.69 81 ALA A O 1
ATOM 568 N N . THR A 1 82 ? 29.519 29.766 22.056 1.00 25.95 82 THR A N 1
ATOM 569 C CA . THR A 1 82 ? 31.021 29.732 22.007 1.00 25.95 82 THR A CA 1
ATOM 570 C C . THR A 1 82 ? 31.732 28.361 21.988 1.00 25.95 82 THR A C 1
ATOM 572 O O . THR A 1 82 ? 31.304 27.463 22.691 1.00 25.95 82 THR A O 1
ATOM 575 N N . SER A 1 83 ? 32.813 28.082 21.241 1.00 26.91 83 SER A N 1
ATOM 576 C CA . SER A 1 83 ? 33.851 28.882 20.551 1.00 26.91 83 SER A CA 1
ATOM 577 C C . SER A 1 83 ? 34.581 28.052 19.465 1.00 26.91 83 SER A C 1
ATOM 579 O O . SER A 1 83 ? 34.671 26.836 19.594 1.00 26.91 83 SER A O 1
ATOM 581 N N . ASP A 1 84 ? 35.142 28.751 18.471 1.00 24.22 84 ASP A N 1
ATOM 582 C CA . ASP A 1 84 ? 36.368 28.504 17.679 1.00 24.22 84 ASP A CA 1
ATOM 583 C C . ASP A 1 84 ? 36.741 27.093 17.174 1.00 24.22 84 ASP A C 1
ATOM 585 O O . ASP A 1 84 ? 37.165 26.233 17.943 1.00 24.22 84 ASP A O 1
ATOM 589 N N . ARG A 1 85 ? 36.810 26.928 15.841 1.00 27.23 85 ARG A N 1
ATOM 590 C CA . ARG A 1 85 ? 38.081 26.858 15.075 1.00 27.23 85 ARG A CA 1
ATOM 591 C C . ARG A 1 85 ? 37.859 26.568 13.585 1.00 27.23 85 ARG A C 1
ATOM 593 O O . ARG A 1 85 ? 36.896 25.927 13.183 1.00 27.23 85 ARG A O 1
ATOM 600 N N . GLU A 1 86 ? 38.779 27.121 12.803 1.00 26.64 86 GLU A N 1
ATOM 601 C CA . GLU A 1 86 ? 38.957 27.045 11.352 1.00 26.64 86 GLU A CA 1
ATOM 602 C C . GLU A 1 86 ? 38.968 25.616 10.791 1.00 26.64 86 GLU A C 1
ATOM 604 O O . GLU A 1 86 ? 39.632 24.762 11.364 1.00 26.64 86 GLU A O 1
ATOM 609 N N . GLU A 1 87 ? 38.387 25.398 9.599 1.00 25.67 87 GLU A N 1
ATOM 610 C CA . GLU A 1 87 ? 39.116 24.685 8.538 1.00 25.67 87 GLU A CA 1
ATOM 611 C C . GLU A 1 87 ? 38.519 24.843 7.126 1.00 25.67 87 GLU A C 1
ATOM 613 O O . GLU A 1 87 ? 37.357 24.558 6.850 1.00 25.67 87 GLU A O 1
ATOM 618 N N . SER A 1 88 ? 39.401 25.282 6.226 1.00 29.91 88 SER A N 1
ATOM 619 C CA . SER A 1 88 ? 39.602 24.784 4.864 1.00 29.91 88 SER A CA 1
ATOM 620 C C . SER A 1 88 ? 38.399 24.632 3.929 1.00 29.91 88 SER A C 1
ATOM 622 O O . SER A 1 88 ? 37.789 23.580 3.746 1.00 29.91 88 SER A O 1
ATOM 624 N N . ARG A 1 89 ? 38.214 25.704 3.156 1.00 37.16 89 ARG A N 1
ATOM 625 C CA . ARG A 1 89 ? 37.536 25.753 1.859 1.00 37.16 89 ARG A CA 1
ATOM 626 C C . ARG A 1 89 ? 38.280 24.883 0.830 1.00 37.16 89 ARG A C 1
ATOM 628 O O . ARG A 1 89 ? 39.054 25.390 0.024 1.00 37.16 89 ARG A O 1
ATOM 635 N N . ALA A 1 90 ? 38.012 23.580 0.835 1.00 28.72 90 ALA A N 1
ATOM 636 C CA . ALA A 1 90 ? 38.336 22.676 -0.265 1.00 28.72 90 ALA A CA 1
ATOM 637 C C . ALA A 1 90 ? 37.107 22.556 -1.176 1.00 28.72 90 ALA A C 1
ATOM 639 O O . ALA A 1 90 ? 36.090 21.966 -0.815 1.00 28.72 90 ALA A O 1
ATOM 640 N N . GLY A 1 91 ? 37.179 23.182 -2.351 1.00 29.47 91 GLY A N 1
ATOM 641 C CA . GLY A 1 91 ? 36.131 23.101 -3.360 1.00 29.47 91 GLY A CA 1
ATOM 642 C C . GLY A 1 91 ? 35.893 21.649 -3.762 1.00 29.47 91 GLY A C 1
ATOM 643 O O . GLY A 1 91 ? 36.756 21.024 -4.377 1.00 29.47 91 GLY A O 1
ATOM 644 N N . VAL A 1 92 ? 34.709 21.127 -3.438 1.00 30.52 92 VAL A N 1
ATOM 645 C CA . VAL A 1 92 ? 34.227 19.857 -3.980 1.00 30.52 92 VAL A CA 1
ATOM 646 C C . VAL A 1 92 ? 34.090 20.041 -5.485 1.00 30.52 92 VAL A C 1
ATOM 648 O O . VAL A 1 92 ? 33.131 20.625 -5.990 1.00 30.52 92 VAL A O 1
ATOM 651 N N . THR A 1 93 ? 35.084 19.562 -6.222 1.00 30.64 93 THR A N 1
ATOM 652 C CA . THR A 1 93 ? 34.975 19.371 -7.661 1.00 30.64 93 THR A CA 1
ATOM 653 C C . THR A 1 93 ? 34.057 18.177 -7.861 1.00 30.64 93 THR A C 1
ATOM 655 O O . THR A 1 93 ? 34.479 17.023 -7.842 1.00 30.64 93 THR A O 1
ATOM 658 N N . VAL A 1 94 ? 32.762 18.452 -8.022 1.00 35.12 94 VAL A N 1
ATOM 659 C CA . VAL A 1 94 ? 31.812 17.449 -8.498 1.00 35.12 94 VAL A CA 1
ATOM 660 C C . VAL A 1 94 ? 32.220 17.108 -9.928 1.00 35.12 94 VAL A C 1
ATOM 662 O O . VAL A 1 94 ? 31.874 17.812 -10.878 1.00 35.12 94 VAL A O 1
ATOM 665 N N . ARG A 1 95 ? 32.979 16.023 -10.102 1.00 30.81 95 ARG A N 1
ATOM 666 C CA . ARG A 1 95 ? 33.128 15.384 -11.410 1.00 30.81 95 ARG A CA 1
ATOM 667 C C . ARG A 1 95 ? 31.768 14.804 -11.788 1.00 30.81 95 ARG A C 1
ATOM 669 O O . ARG A 1 95 ? 31.441 13.676 -11.438 1.00 30.81 95 ARG A O 1
ATOM 676 N N . ARG A 1 96 ? 30.962 15.594 -12.502 1.00 37.59 96 ARG A N 1
ATOM 677 C CA . ARG A 1 96 ? 29.823 15.082 -13.269 1.00 37.59 96 ARG A CA 1
ATOM 678 C C . ARG A 1 96 ? 30.380 14.184 -14.366 1.00 37.59 96 ARG A C 1
ATOM 680 O O . ARG A 1 96 ? 30.902 14.680 -15.360 1.00 37.59 96 ARG A O 1
ATOM 687 N N . THR A 1 97 ? 30.255 12.877 -14.196 1.00 34.81 97 THR A N 1
ATOM 688 C CA . THR A 1 97 ? 30.296 11.951 -15.324 1.00 34.81 97 THR A CA 1
ATOM 689 C C . THR A 1 97 ? 28.933 12.007 -16.027 1.00 34.81 97 THR A C 1
ATOM 691 O O . THR A 1 97 ? 27.901 11.816 -15.383 1.00 34.81 97 THR A O 1
ATOM 694 N N . PRO A 1 98 ? 28.866 12.327 -17.330 1.00 47.75 98 PRO A N 1
ATOM 695 C CA . PRO A 1 98 ? 27.625 12.234 -18.080 1.00 47.75 98 PRO A CA 1
ATOM 696 C C . PRO A 1 98 ? 27.448 10.791 -18.570 1.00 47.75 98 PRO A C 1
ATOM 698 O O . PRO A 1 98 ? 28.074 10.368 -19.538 1.00 47.75 98 PRO A O 1
ATOM 701 N N . SER A 1 99 ? 26.619 10.009 -17.879 1.00 46.12 99 SER A N 1
ATOM 702 C CA . SER A 1 99 ? 25.958 8.797 -18.400 1.00 46.12 99 SER A CA 1
ATOM 703 C C . SER A 1 99 ? 24.808 8.444 -17.452 1.00 46.12 99 SER A C 1
ATOM 705 O O . SER A 1 99 ? 24.983 8.498 -16.239 1.00 46.12 99 SER A O 1
ATOM 707 N N . GLY A 1 100 ? 23.620 8.169 -17.994 1.00 54.09 100 GLY A N 1
ATOM 708 C CA . GLY A 1 100 ? 22.340 8.095 -17.281 1.00 54.09 100 GLY A CA 1
ATOM 709 C C . GLY A 1 100 ? 22.372 7.395 -15.919 1.00 54.09 100 GLY A C 1
ATOM 710 O O . GLY A 1 100 ? 22.509 6.178 -15.836 1.00 54.09 100 GLY A O 1
ATOM 711 N N . GLY A 1 101 ? 22.208 8.170 -14.843 1.00 74.81 101 GLY A N 1
ATOM 712 C CA . GLY A 1 101 ? 22.131 7.633 -13.487 1.00 74.81 101 GLY A CA 1
ATOM 713 C C . GLY A 1 101 ? 20.901 6.740 -13.309 1.00 74.81 101 GLY A C 1
ATOM 714 O O . GLY A 1 101 ? 19.799 7.109 -13.731 1.00 74.81 101 GLY A O 1
ATOM 715 N N . ARG A 1 102 ? 21.108 5.576 -12.682 1.00 89.00 102 ARG A N 1
ATOM 716 C CA . ARG A 1 102 ? 20.057 4.674 -12.200 1.00 89.00 102 ARG A CA 1
ATOM 717 C C . ARG A 1 102 ? 19.885 4.908 -10.699 1.00 89.00 102 ARG A C 1
ATOM 719 O O . ARG A 1 102 ? 20.855 4.787 -9.955 1.00 89.00 102 ARG A O 1
ATOM 726 N N . VAL A 1 103 ? 18.679 5.249 -10.258 1.00 92.62 103 VAL A N 1
ATOM 727 C CA . VAL A 1 103 ? 18.338 5.419 -8.835 1.00 92.62 103 VAL A CA 1
ATOM 728 C C . VAL A 1 103 ? 17.231 4.437 -8.500 1.00 92.62 103 VAL A C 1
ATOM 730 O O . VAL A 1 103 ? 16.228 4.386 -9.206 1.00 92.62 103 VAL A O 1
ATOM 733 N N . ALA A 1 104 ? 17.412 3.654 -7.440 1.00 94.38 104 ALA A N 1
ATOM 734 C CA . ALA A 1 104 ? 16.421 2.689 -6.989 1.00 94.38 104 ALA A CA 1
ATOM 735 C C . ALA A 1 104 ? 15.881 3.075 -5.607 1.00 94.38 104 ALA A C 1
ATOM 737 O O . ALA A 1 104 ? 16.651 3.462 -4.726 1.00 94.38 104 ALA A O 1
ATOM 738 N N . ARG A 1 105 ? 14.564 2.966 -5.417 1.00 94.94 105 ARG A N 1
ATOM 739 C CA . ARG A 1 105 ? 13.872 3.215 -4.147 1.00 94.94 105 ARG A CA 1
ATOM 740 C C . ARG A 1 105 ? 12.811 2.164 -3.880 1.00 94.94 105 ARG A C 1
ATOM 742 O O . ARG A 1 105 ? 12.254 1.595 -4.814 1.00 94.94 105 ARG A O 1
ATOM 749 N N . THR A 1 106 ? 12.523 1.957 -2.604 1.00 96.94 106 THR A N 1
ATOM 750 C CA . THR A 1 106 ? 11.459 1.067 -2.153 1.00 96.94 106 THR A CA 1
ATOM 751 C C . THR A 1 106 ? 10.189 1.846 -1.835 1.00 96.94 106 THR A C 1
ATOM 753 O O . THR A 1 106 ? 10.239 3.014 -1.438 1.00 96.94 106 THR A O 1
ATOM 756 N N . TRP A 1 107 ? 9.041 1.209 -2.038 1.00 97.69 107 TRP A N 1
ATOM 757 C CA . TRP A 1 107 ? 7.729 1.724 -1.660 1.00 97.69 107 TRP A CA 1
ATOM 758 C C . TRP A 1 107 ? 6.841 0.559 -1.225 1.00 97.69 107 TRP A C 1
ATOM 760 O O . TRP A 1 107 ? 6.243 -0.113 -2.064 1.00 97.69 107 TRP A O 1
ATOM 770 N N . GLY A 1 108 ? 6.783 0.283 0.081 1.00 97.12 108 GLY A N 1
ATOM 771 C CA . GLY 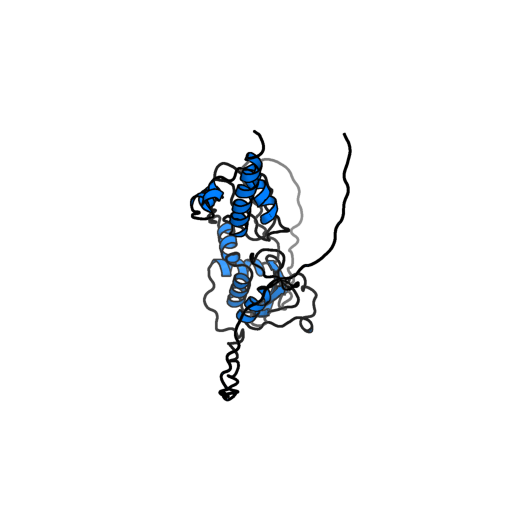A 1 108 ? 6.300 -1.020 0.547 1.00 97.12 108 GLY A CA 1
ATOM 772 C C . GLY A 1 108 ? 7.224 -2.118 0.015 1.00 97.12 108 GLY A C 1
ATOM 773 O O . GLY A 1 108 ? 8.437 -1.942 0.044 1.00 97.12 108 GLY A O 1
ATOM 774 N N . GLU A 1 109 ? 6.661 -3.178 -0.559 1.00 98.31 109 GLU A N 1
ATOM 775 C CA . GLU A 1 109 ? 7.423 -4.276 -1.178 1.00 98.31 109 GLU A CA 1
ATOM 776 C C . GLU A 1 109 ? 7.763 -4.010 -2.654 1.00 98.31 109 GLU A C 1
ATOM 778 O O . GLU A 1 109 ? 8.160 -4.917 -3.377 1.00 98.31 109 GLU A O 1
ATOM 783 N N . LEU A 1 110 ? 7.575 -2.786 -3.154 1.00 98.56 110 LEU A N 1
ATOM 784 C CA . LEU A 1 110 ? 7.929 -2.434 -4.528 1.00 98.56 110 LEU A CA 1
ATOM 785 C C . LEU A 1 110 ? 9.343 -1.879 -4.597 1.00 98.56 110 LEU A C 1
ATOM 787 O O . LEU A 1 110 ? 9.654 -0.908 -3.911 1.00 98.56 110 LEU A O 1
ATOM 791 N N . LEU A 1 111 ? 10.148 -2.398 -5.519 1.00 98.44 111 LEU A N 1
ATOM 792 C CA . LEU A 1 111 ? 11.372 -1.757 -5.971 1.00 98.44 111 LEU A CA 1
ATOM 793 C C . LEU A 1 111 ? 11.100 -0.965 -7.249 1.00 98.44 111 LEU A C 1
ATOM 795 O O . LEU A 1 111 ? 10.763 -1.521 -8.295 1.00 98.44 111 LEU A O 1
ATOM 799 N N . ILE A 1 112 ? 11.295 0.347 -7.160 1.00 98.06 112 ILE A N 1
ATOM 800 C CA . ILE A 1 112 ? 11.155 1.288 -8.265 1.00 98.06 112 ILE A CA 1
ATOM 801 C C . ILE A 1 112 ? 12.543 1.723 -8.684 1.00 98.06 112 ILE A C 1
ATOM 803 O O . ILE A 1 112 ? 13.280 2.308 -7.888 1.00 98.06 112 ILE A O 1
ATOM 807 N N . THR A 1 113 ? 12.885 1.494 -9.944 1.00 97.06 113 THR A N 1
ATOM 808 C CA . THR A 1 113 ? 14.149 1.960 -10.496 1.00 97.06 113 THR A CA 1
ATOM 809 C C . THR A 1 113 ? 13.927 3.005 -11.575 1.00 97.06 113 THR A C 1
ATOM 811 O O . THR A 1 113 ? 13.349 2.701 -12.610 1.00 97.06 113 THR A O 1
ATOM 814 N N . ALA A 1 114 ? 14.422 4.220 -11.350 1.00 96.00 114 ALA A N 1
ATOM 815 C CA . ALA A 1 114 ? 14.431 5.306 -12.319 1.00 96.00 114 ALA A CA 1
ATOM 816 C C . ALA A 1 114 ? 15.751 5.326 -13.099 1.00 96.00 114 ALA A C 1
ATOM 818 O O . ALA A 1 114 ? 16.832 5.312 -12.507 1.00 96.00 114 ALA A O 1
ATOM 819 N N . SER A 1 115 ? 15.658 5.430 -14.421 1.00 94.06 115 SER A N 1
ATOM 820 C CA . SER A 1 115 ? 16.789 5.576 -15.334 1.00 94.06 115 SER A CA 1
ATOM 821 C C . SER A 1 115 ? 16.643 6.854 -16.153 1.00 94.06 115 SER A C 1
ATOM 823 O O . SER A 1 115 ? 15.566 7.176 -16.657 1.00 94.06 115 SER A O 1
ATOM 825 N N . THR A 1 116 ? 17.743 7.595 -16.287 1.00 92.19 116 THR A N 1
ATOM 826 C CA . THR A 1 116 ? 17.813 8.769 -17.167 1.00 92.19 116 THR A CA 1
ATOM 827 C C . THR A 1 116 ? 18.265 8.352 -18.559 1.00 92.19 116 THR A C 1
ATOM 829 O O . THR A 1 116 ? 19.368 7.829 -18.715 1.00 92.19 116 THR A O 1
ATOM 832 N N . MET A 1 117 ? 17.429 8.601 -19.562 1.00 88.56 117 MET A N 1
ATOM 833 C CA . MET A 1 117 ? 17.737 8.323 -20.964 1.00 88.56 117 MET A CA 1
ATOM 834 C C . MET A 1 117 ? 18.661 9.399 -21.554 1.00 88.56 117 MET A C 1
ATOM 836 O O . MET A 1 117 ? 18.869 10.461 -20.963 1.00 88.56 117 MET A O 1
ATOM 840 N N . VAL A 1 118 ? 19.223 9.128 -22.737 1.00 86.50 118 VAL A N 1
ATOM 841 C CA . VAL A 1 118 ? 20.154 10.043 -23.431 1.00 86.50 118 VAL A CA 1
ATOM 842 C C . VAL A 1 118 ? 19.488 11.371 -23.802 1.00 86.50 118 VAL A C 1
ATOM 844 O O . VAL A 1 118 ? 20.123 12.418 -23.721 1.00 86.50 118 VAL A O 1
ATOM 847 N N . ASP A 1 119 ? 18.200 11.341 -24.146 1.00 86.56 119 ASP A N 1
ATOM 848 C CA . ASP A 1 119 ? 17.383 12.526 -24.442 1.00 86.56 119 ASP A CA 1
ATOM 849 C C . ASP A 1 119 ? 16.959 13.310 -23.181 1.00 86.56 119 ASP A C 1
ATOM 851 O O . ASP A 1 119 ? 16.235 14.300 -23.267 1.00 86.56 119 ASP A O 1
ATOM 855 N N . GLY A 1 120 ? 17.404 12.876 -21.998 1.00 86.00 120 GLY A N 1
ATOM 856 C CA . GLY A 1 120 ? 17.064 13.476 -20.713 1.00 86.00 120 GLY A CA 1
ATOM 857 C C . GLY A 1 120 ? 15.715 13.033 -20.146 1.00 86.00 120 GLY A C 1
ATOM 858 O O . GLY A 1 120 ? 15.413 13.396 -19.004 1.00 86.00 120 GLY A O 1
ATOM 859 N N . SER A 1 121 ? 14.932 12.230 -20.874 1.00 88.56 121 SER A N 1
ATOM 860 C CA . SER A 1 121 ? 13.690 11.649 -20.364 1.00 88.56 121 SER A CA 1
ATOM 861 C C . SER A 1 121 ? 13.957 10.646 -19.232 1.00 88.56 121 SER A C 1
ATOM 863 O O . SER A 1 121 ? 15.093 10.223 -18.975 1.00 88.56 121 SER A O 1
ATOM 865 N N . ARG A 1 122 ? 12.904 10.307 -18.484 1.00 91.38 122 ARG A N 1
ATOM 866 C CA . ARG A 1 122 ? 12.944 9.297 -17.421 1.00 91.38 122 ARG A CA 1
ATOM 867 C C . ARG A 1 122 ? 12.145 8.082 -17.849 1.00 91.38 122 ARG A C 1
ATOM 869 O O . ARG A 1 122 ? 11.024 8.220 -18.332 1.00 91.38 122 ARG A O 1
ATOM 876 N N . THR A 1 123 ? 12.716 6.912 -17.610 1.00 95.62 123 THR A N 1
ATOM 877 C CA . THR A 1 123 ? 12.006 5.639 -17.682 1.00 95.62 123 THR A CA 1
ATOM 878 C C . THR A 1 123 ? 12.113 4.930 -16.344 1.00 95.62 123 THR A C 1
ATOM 880 O O . THR A 1 123 ? 13.110 5.094 -15.633 1.00 95.62 123 THR A O 1
ATOM 883 N N . TYR A 1 124 ? 11.085 4.167 -15.993 1.00 96.69 124 TYR A N 1
ATOM 884 C CA . TYR A 1 124 ? 11.024 3.452 -14.731 1.00 96.69 124 TYR A CA 1
ATOM 885 C C . TYR A 1 124 ? 10.822 1.960 -14.953 1.00 96.69 124 TYR A C 1
ATOM 887 O O . TYR A 1 124 ? 10.192 1.521 -15.913 1.00 96.69 124 TYR A O 1
ATOM 895 N N . GLU A 1 125 ? 11.346 1.180 -14.025 1.00 97.38 125 GLU A N 1
ATOM 896 C CA . GLU A 1 125 ? 11.065 -0.238 -13.880 1.00 97.38 125 GLU A CA 1
ATOM 897 C C . GLU A 1 125 ? 10.469 -0.474 -12.494 1.00 97.38 125 GLU A C 1
ATOM 899 O O . GLU A 1 125 ? 10.934 0.112 -11.512 1.00 97.38 125 GLU A O 1
ATOM 904 N N . LEU A 1 126 ? 9.447 -1.322 -12.427 1.00 98.31 126 LEU A N 1
ATOM 905 C CA . LEU A 1 126 ? 8.781 -1.726 -11.194 1.00 98.31 126 LEU A CA 1
ATOM 906 C C . LEU A 1 126 ? 8.873 -3.243 -11.031 1.00 98.31 126 LEU A C 1
ATOM 908 O O . LEU A 1 126 ? 8.590 -3.963 -11.983 1.00 98.31 126 LEU A O 1
ATOM 912 N N . ARG A 1 127 ? 9.220 -3.725 -9.842 1.00 98.44 127 ARG A N 1
ATOM 913 C CA . ARG A 1 127 ? 9.195 -5.151 -9.471 1.00 98.44 127 ARG A CA 1
ATOM 914 C C . ARG A 1 127 ? 8.973 -5.298 -7.966 1.00 98.44 127 ARG A C 1
ATOM 916 O O . ARG A 1 127 ? 8.960 -4.285 -7.262 1.00 98.44 127 ARG A O 1
ATOM 923 N N . ASN A 1 128 ? 8.834 -6.523 -7.469 1.00 98.56 128 ASN A N 1
ATOM 924 C CA . ASN A 1 128 ? 8.915 -6.773 -6.031 1.00 98.56 128 ASN A CA 1
ATOM 925 C C . ASN A 1 128 ? 10.352 -6.511 -5.525 1.00 98.56 128 ASN A C 1
ATOM 927 O O . ASN A 1 128 ? 11.324 -6.766 -6.237 1.00 98.56 128 ASN A O 1
ATOM 931 N N . GLU A 1 129 ? 10.512 -5.986 -4.313 1.00 98.06 129 GLU A N 1
ATOM 932 C CA . GLU A 1 129 ? 11.817 -5.794 -3.679 1.00 98.06 129 GLU A CA 1
ATOM 933 C C . GLU A 1 129 ? 12.589 -7.106 -3.502 1.00 98.06 129 GLU A C 1
ATOM 935 O O . GLU A 1 129 ? 13.806 -7.111 -3.695 1.00 98.06 129 GLU A O 1
ATOM 940 N N . ALA A 1 130 ? 11.907 -8.218 -3.223 1.00 98.06 130 ALA A N 1
ATOM 941 C CA . ALA A 1 130 ? 12.540 -9.532 -3.146 1.00 98.06 130 ALA A CA 1
ATOM 942 C C . ALA A 1 130 ? 13.195 -9.954 -4.480 1.00 98.06 130 ALA A C 1
ATOM 944 O O . ALA A 1 130 ? 14.182 -10.685 -4.479 1.00 98.06 130 ALA A O 1
ATOM 945 N N . ASP A 1 131 ? 12.727 -9.413 -5.612 1.00 98.25 131 ASP A N 1
ATOM 946 C CA . ASP A 1 131 ? 13.266 -9.664 -6.956 1.00 98.25 131 ASP A CA 1
ATOM 947 C C . ASP A 1 131 ? 14.350 -8.651 -7.377 1.00 98.25 131 ASP A C 1
ATOM 949 O O . ASP A 1 131 ? 14.658 -8.506 -8.569 1.00 98.25 131 ASP A O 1
ATOM 953 N N . ARG A 1 132 ? 14.928 -7.903 -6.424 1.00 97.00 132 ARG A N 1
ATOM 954 C CA . ARG A 1 132 ? 15.940 -6.859 -6.679 1.00 97.00 132 ARG A CA 1
ATOM 955 C C . ARG A 1 132 ? 17.078 -7.339 -7.573 1.00 97.00 132 ARG A C 1
ATOM 957 O O . ARG A 1 132 ? 17.420 -6.654 -8.538 1.00 97.00 132 ARG A O 1
ATOM 964 N N . ASP A 1 133 ? 17.631 -8.499 -7.240 1.00 95.44 133 ASP A N 1
ATOM 965 C CA . ASP A 1 133 ? 18.804 -9.077 -7.900 1.00 95.44 133 ASP A CA 1
ATOM 966 C C . ASP A 1 133 ? 18.429 -10.158 -8.925 1.00 95.44 133 ASP A C 1
ATOM 968 O O . ASP A 1 133 ? 19.296 -10.731 -9.588 1.00 95.44 133 ASP A O 1
ATOM 972 N N . ALA A 1 134 ? 17.130 -10.424 -9.098 1.00 96.62 134 ALA A N 1
ATOM 973 C CA . ALA A 1 134 ? 16.653 -11.382 -10.077 1.00 96.62 134 ALA A CA 1
ATOM 974 C C . ALA A 1 134 ? 16.918 -10.881 -11.506 1.00 96.62 134 ALA A C 1
ATOM 976 O O . ALA A 1 134 ? 16.641 -9.727 -11.868 1.00 96.62 134 ALA A O 1
ATOM 977 N N . ASN A 1 135 ? 17.434 -11.784 -12.343 1.00 95.31 135 ASN A N 1
ATOM 978 C CA . ASN A 1 135 ? 17.599 -11.530 -13.768 1.00 95.31 135 ASN A CA 1
ATOM 979 C C . ASN A 1 135 ? 16.213 -11.282 -14.396 1.00 95.31 135 ASN A C 1
ATOM 981 O O . ASN A 1 135 ? 15.358 -12.157 -14.277 1.00 95.31 135 ASN A O 1
ATOM 985 N N . PRO A 1 136 ? 15.981 -10.159 -15.107 1.00 93.56 136 PRO A N 1
ATOM 986 C CA . PRO A 1 136 ? 14.705 -9.898 -15.777 1.00 93.56 136 PRO A CA 1
ATOM 987 C C . PRO A 1 136 ? 14.224 -11.033 -16.691 1.00 93.56 136 PRO A C 1
ATOM 989 O O . PRO A 1 136 ? 13.025 -11.212 -16.849 1.00 93.56 136 PRO A O 1
ATOM 992 N N . ALA A 1 137 ? 15.138 -11.814 -17.278 1.00 94.75 137 ALA A N 1
ATOM 993 C CA . ALA A 1 137 ? 14.785 -12.961 -18.117 1.00 94.75 137 ALA A CA 1
ATOM 994 C C . ALA A 1 137 ? 14.164 -14.141 -17.340 1.00 94.75 137 ALA A C 1
ATOM 996 O O . ALA A 1 137 ? 13.615 -15.046 -17.959 1.00 94.75 137 ALA A O 1
ATOM 997 N N . ALA A 1 138 ? 14.274 -14.143 -16.010 1.00 96.12 138 ALA A N 1
ATOM 998 C CA . ALA A 1 138 ? 13.674 -15.129 -15.113 1.00 96.12 138 ALA A CA 1
ATOM 999 C C . ALA A 1 138 ? 12.380 -14.622 -14.446 1.00 96.12 138 ALA A C 1
ATOM 1001 O O . ALA A 1 138 ? 11.804 -15.342 -13.638 1.00 96.12 138 ALA A O 1
ATOM 1002 N N . LEU A 1 139 ? 11.945 -13.393 -14.753 1.00 97.94 139 LEU A N 1
ATOM 1003 C CA . LEU A 1 139 ? 10.737 -12.780 -14.204 1.00 97.94 139 LEU A CA 1
ATOM 1004 C C . LEU A 1 139 ? 9.652 -12.675 -15.276 1.00 97.94 139 LEU A C 1
ATOM 1006 O O . LEU A 1 139 ? 9.934 -12.403 -16.446 1.00 97.94 139 LEU A O 1
ATOM 1010 N N . ASP A 1 140 ? 8.398 -12.780 -14.852 1.00 97.94 140 ASP A N 1
ATOM 1011 C CA . ASP A 1 140 ? 7.254 -12.540 -15.717 1.00 97.94 140 ASP A CA 1
ATOM 1012 C C . ASP A 1 140 ? 7.171 -11.055 -16.079 1.00 97.94 140 ASP A C 1
ATOM 1014 O O . ASP A 1 140 ? 6.947 -10.176 -15.238 1.00 97.94 140 ASP A O 1
ATOM 1018 N N . ARG A 1 141 ? 7.352 -10.762 -17.368 1.00 97.81 141 ARG A N 1
ATOM 1019 C CA . ARG A 1 141 ? 7.221 -9.409 -17.903 1.00 97.81 141 ARG A CA 1
ATOM 1020 C C . ARG A 1 141 ? 5.747 -9.024 -18.003 1.00 97.81 141 ARG A C 1
ATOM 1022 O O . ARG A 1 141 ? 4.994 -9.622 -18.768 1.00 97.81 141 ARG A O 1
ATOM 1029 N N . LEU A 1 142 ? 5.357 -7.965 -17.299 1.00 97.88 142 LEU A N 1
ATOM 1030 C CA . LEU A 1 142 ? 4.001 -7.423 -17.326 1.00 97.88 142 LEU A CA 1
ATOM 1031 C C . LEU A 1 142 ? 3.969 -6.092 -18.081 1.00 97.88 142 LEU A C 1
ATOM 1033 O O . LEU A 1 142 ? 4.407 -5.052 -17.593 1.00 97.88 142 LEU A O 1
ATOM 1037 N N . ASP A 1 143 ? 3.392 -6.123 -19.281 1.00 93.06 143 ASP A N 1
ATOM 1038 C CA . ASP A 1 143 ? 3.270 -4.959 -20.163 1.00 93.06 143 ASP A CA 1
ATOM 1039 C C . ASP A 1 143 ? 1.906 -4.263 -20.049 1.00 93.06 143 ASP A C 1
ATOM 1041 O O . ASP A 1 143 ? 1.579 -3.433 -20.888 1.00 93.06 143 ASP A O 1
ATOM 1045 N N . ARG A 1 144 ? 1.034 -4.595 -19.089 1.00 90.31 144 ARG A N 1
ATOM 1046 C CA . ARG A 1 144 ? -0.255 -3.893 -18.920 1.00 90.31 144 ARG A CA 1
ATOM 1047 C C . ARG A 1 144 ? -0.629 -3.783 -17.452 1.00 90.31 144 ARG A C 1
ATOM 1049 O O . ARG A 1 144 ? -0.523 -4.745 -16.701 1.00 90.31 144 ARG A O 1
ATOM 1056 N N . LEU A 1 145 ? -1.210 -2.643 -17.067 1.00 92.81 145 LEU A N 1
ATOM 1057 C CA . LEU A 1 145 ? -1.744 -2.444 -15.709 1.00 92.81 145 LEU A CA 1
ATOM 1058 C C . LEU A 1 145 ? -2.810 -3.483 -15.330 1.00 92.81 145 LEU A C 1
ATOM 1060 O O . LEU A 1 145 ? -2.956 -3.822 -14.160 1.00 92.81 145 LEU A O 1
ATOM 1064 N N . ARG A 1 146 ? -3.558 -4.002 -16.314 1.00 94.12 146 ARG A N 1
ATOM 1065 C CA . ARG A 1 146 ? -4.501 -5.100 -16.081 1.00 94.12 146 ARG A CA 1
ATOM 1066 C C . ARG A 1 146 ? -3.780 -6.375 -15.648 1.00 94.12 146 ARG A C 1
ATOM 1068 O O . ARG A 1 146 ? -4.236 -6.989 -14.694 1.00 94.12 146 ARG A O 1
ATOM 1075 N N . ASP A 1 147 ? -2.690 -6.728 -16.321 1.00 96.69 147 ASP A N 1
ATOM 1076 C CA . ASP A 1 147 ? -1.928 -7.941 -16.017 1.00 96.69 147 ASP A CA 1
ATOM 1077 C C . ASP A 1 147 ? -1.283 -7.816 -14.631 1.00 96.69 147 ASP A C 1
ATOM 1079 O O . ASP A 1 147 ? -1.360 -8.745 -13.837 1.00 96.69 147 ASP A O 1
ATOM 1083 N N . LEU A 1 148 ? -0.777 -6.623 -14.285 1.00 97.50 148 LEU A N 1
ATOM 1084 C CA . LEU A 1 148 ? -0.320 -6.313 -12.926 1.00 97.50 148 LEU A CA 1
ATOM 1085 C C . LEU A 1 148 ? -1.433 -6.514 -11.892 1.00 97.50 148 LEU A C 1
ATOM 1087 O O . LEU A 1 148 ? -1.233 -7.215 -10.907 1.00 97.50 148 LEU A O 1
ATOM 1091 N N . ARG A 1 149 ? -2.618 -5.935 -12.117 1.00 96.56 149 ARG A N 1
ATOM 1092 C CA . ARG A 1 149 ? -3.769 -6.071 -11.210 1.00 96.56 149 ARG A CA 1
ATOM 1093 C C . ARG A 1 149 ? -4.194 -7.528 -11.014 1.00 96.56 149 ARG A C 1
ATOM 1095 O O . ARG A 1 149 ? -4.567 -7.896 -9.899 1.00 96.56 149 ARG A O 1
ATOM 1102 N N . ASP A 1 150 ? -4.169 -8.316 -12.085 1.00 96.69 150 ASP A N 1
ATOM 1103 C CA . ASP A 1 150 ? -4.513 -9.734 -12.050 1.00 96.69 150 ASP A CA 1
ATOM 1104 C C . ASP A 1 150 ? -3.421 -10.522 -11.291 1.00 96.69 150 ASP A C 1
ATOM 1106 O O . ASP A 1 150 ? -3.763 -11.304 -10.402 1.00 96.69 150 ASP A O 1
ATOM 1110 N N . ARG A 1 151 ? -2.127 -10.227 -11.521 1.00 97.31 151 ARG A N 1
ATOM 1111 C CA . ARG A 1 151 ? -0.981 -10.850 -10.825 1.00 97.31 151 ARG A CA 1
ATOM 1112 C C . ARG A 1 151 ? -1.010 -10.636 -9.315 1.00 97.31 151 ARG A C 1
ATOM 1114 O O . ARG A 1 151 ? -0.773 -11.582 -8.576 1.00 97.31 151 ARG A O 1
ATOM 1121 N N . ILE A 1 152 ? -1.304 -9.419 -8.853 1.00 97.38 152 ILE A N 1
ATOM 1122 C CA . ILE A 1 152 ? -1.232 -9.062 -7.422 1.00 97.38 152 ILE A CA 1
ATOM 1123 C C . ILE A 1 152 ? -2.470 -9.470 -6.617 1.00 97.38 152 ILE A C 1
ATOM 1125 O O . ILE A 1 152 ? -2.559 -9.147 -5.429 1.00 97.38 152 ILE A O 1
ATOM 1129 N N . ARG A 1 153 ? -3.496 -10.043 -7.264 1.00 97.31 153 ARG A N 1
ATOM 1130 C CA . ARG A 1 153 ? -4.765 -10.437 -6.626 1.00 97.31 153 ARG A CA 1
ATOM 1131 C C . ARG A 1 153 ? -4.570 -11.522 -5.567 1.00 97.31 153 ARG A C 1
ATOM 1133 O O . ARG A 1 153 ? -5.295 -11.505 -4.572 1.00 97.31 153 ARG A O 1
ATOM 1140 N N . PHE A 1 154 ? -3.608 -12.399 -5.798 1.00 98.12 154 PHE A N 1
ATOM 1141 C CA . PHE A 1 154 ? -3.231 -13.490 -4.916 1.00 98.12 154 PHE A CA 1
ATOM 1142 C C . PHE A 1 154 ? -1.765 -13.324 -4.504 1.00 98.12 154 PHE A C 1
ATOM 1144 O O . PHE A 1 154 ? -1.030 -12.593 -5.177 1.00 98.12 154 PHE A O 1
ATOM 1151 N N . ASP A 1 155 ? -1.367 -13.920 -3.388 1.00 98.19 155 ASP A N 1
ATOM 1152 C CA . ASP A 1 155 ? 0.042 -14.021 -2.995 1.00 98.19 155 ASP A CA 1
ATOM 1153 C C . ASP A 1 155 ? 0.735 -15.207 -3.694 1.00 98.19 155 ASP A C 1
ATOM 1155 O O . ASP A 1 155 ? 0.183 -15.807 -4.622 1.00 98.19 155 ASP A O 1
ATOM 1159 N N . ASP A 1 156 ? 1.976 -15.503 -3.302 1.00 97.88 156 ASP A N 1
ATOM 1160 C CA . ASP A 1 156 ? 2.760 -16.592 -3.895 1.00 97.88 156 ASP A CA 1
ATOM 1161 C C . ASP A 1 156 ? 2.280 -17.994 -3.470 1.00 97.88 156 ASP A C 1
ATOM 1163 O O . ASP A 1 156 ? 2.611 -18.974 -4.137 1.00 97.88 156 ASP A O 1
ATOM 1167 N N . GLU A 1 157 ? 1.446 -18.099 -2.431 1.00 97.25 157 GLU A N 1
ATOM 1168 C CA . GLU A 1 157 ? 0.772 -19.345 -2.033 1.00 97.25 157 GLU A CA 1
ATOM 1169 C C . GLU A 1 157 ? -0.560 -19.539 -2.781 1.00 97.25 157 GLU A C 1
ATOM 1171 O O . GLU A 1 157 ? -1.157 -20.615 -2.744 1.00 97.25 157 GLU A O 1
ATOM 1176 N N . GLY A 1 158 ? -1.004 -18.523 -3.529 1.00 97.00 158 GLY A N 1
ATOM 1177 C CA . GLY A 1 158 ? -2.269 -18.527 -4.259 1.00 97.00 158 GLY A CA 1
ATOM 1178 C C . GLY A 1 158 ? -3.459 -18.058 -3.421 1.00 97.00 158 GLY A C 1
ATOM 1179 O O . GLY A 1 158 ? -4.596 -18.121 -3.898 1.00 97.00 158 GLY A O 1
ATOM 1180 N N . GLU A 1 159 ? -3.220 -17.542 -2.215 1.00 97.44 159 GLU A N 1
ATOM 1181 C CA . GLU A 1 159 ? -4.260 -17.052 -1.321 1.00 97.44 159 GLU A CA 1
ATOM 1182 C C . GLU A 1 159 ? -4.701 -15.641 -1.705 1.00 97.44 159 GLU A C 1
ATOM 1184 O O . GLU A 1 159 ? -3.931 -14.796 -2.174 1.00 97.44 159 GLU A O 1
ATOM 1189 N N . PHE A 1 160 ? -6.000 -15.370 -1.566 1.00 97.25 160 PHE A N 1
ATOM 1190 C CA . PHE A 1 160 ? -6.545 -14.066 -1.934 1.00 97.25 160 PHE A CA 1
ATOM 1191 C C . PHE A 1 160 ? -6.025 -12.982 -0.988 1.00 97.25 160 PHE A C 1
ATOM 1193 O O . PHE A 1 160 ? -6.031 -13.157 0.225 1.00 97.25 160 PHE A O 1
ATOM 1200 N N . ARG A 1 161 ? -5.663 -11.815 -1.540 1.00 97.06 161 ARG A N 1
ATOM 1201 C CA . ARG A 1 161 ? -5.149 -10.667 -0.775 1.00 97.06 161 ARG A CA 1
ATOM 1202 C C . ARG A 1 161 ? -6.247 -9.625 -0.509 1.00 97.06 161 ARG A C 1
ATOM 1204 O O . ARG A 1 161 ? -6.365 -8.667 -1.284 1.00 97.06 161 ARG A O 1
ATOM 1211 N N . PRO A 1 162 ? -7.048 -9.747 0.574 1.00 94.69 162 PRO A N 1
ATOM 1212 C CA . PRO A 1 162 ? -8.093 -8.772 0.896 1.00 94.69 162 PRO A CA 1
ATOM 1213 C C . PRO A 1 162 ? -7.511 -7.404 1.262 1.00 94.69 162 PRO A C 1
ATOM 1215 O O . PRO A 1 162 ? -8.084 -6.371 0.913 1.00 94.69 162 PRO A O 1
ATOM 1218 N N . LEU A 1 163 ? -6.349 -7.384 1.922 1.00 95.88 163 LEU A N 1
ATOM 1219 C CA . LEU A 1 163 ? -5.624 -6.166 2.257 1.00 95.88 163 LEU A CA 1
ATOM 1220 C C . LEU A 1 163 ? -4.426 -5.995 1.325 1.00 95.88 163 LEU A C 1
ATOM 1222 O O . LEU A 1 163 ? -3.418 -6.684 1.440 1.00 95.88 163 LEU A O 1
ATOM 1226 N N . ARG A 1 164 ? -4.507 -5.008 0.429 1.00 96.75 164 ARG A N 1
ATOM 1227 C CA . ARG A 1 164 ? -3.440 -4.718 -0.542 1.00 96.75 164 ARG A CA 1
ATOM 1228 C C . ARG A 1 164 ? -2.101 -4.348 0.089 1.00 96.75 164 ARG A C 1
ATOM 1230 O O . ARG A 1 164 ? -1.078 -4.567 -0.545 1.00 96.75 164 ARG A O 1
ATOM 1237 N N . SER A 1 165 ? -2.118 -3.788 1.296 1.00 97.12 165 SER A N 1
ATOM 1238 C CA . SER A 1 165 ? -0.927 -3.383 2.044 1.00 97.12 165 SER A CA 1
ATOM 1239 C C . SER A 1 165 ? -0.429 -4.427 3.043 1.00 97.12 165 SER A C 1
ATOM 1241 O O . SER A 1 165 ? 0.450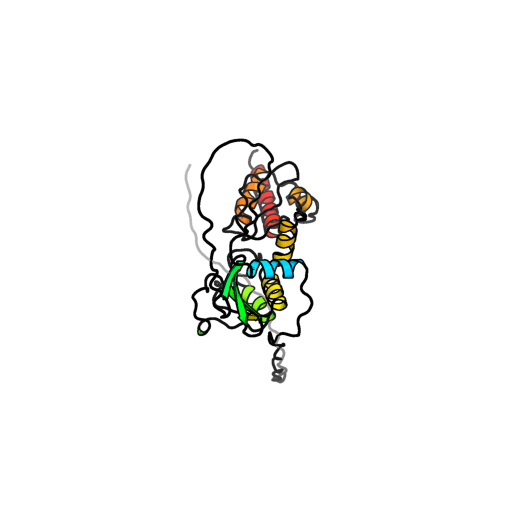 -4.090 3.825 1.00 97.12 165 SER A O 1
ATOM 1243 N N . ALA A 1 166 ? -0.978 -5.646 3.064 1.00 97.38 166 ALA A N 1
ATOM 1244 C CA . ALA A 1 166 ? -0.326 -6.749 3.769 1.00 97.38 166 ALA A CA 1
ATOM 1245 C C . ALA A 1 166 ? 1.008 -7.085 3.067 1.00 97.38 166 ALA A C 1
ATOM 1247 O O . ALA A 1 166 ? 1.034 -7.001 1.827 1.00 97.38 166 ALA A O 1
ATOM 1248 N N . PRO A 1 167 ? 2.074 -7.436 3.820 1.00 97.12 167 PRO A N 1
ATOM 1249 C CA . PRO A 1 167 ? 3.404 -7.763 3.293 1.00 97.12 167 PRO A CA 1
ATOM 1250 C C . PRO A 1 167 ? 3.421 -9.161 2.649 1.00 97.12 167 PRO A C 1
ATOM 1252 O O . PRO A 1 167 ? 4.058 -10.094 3.123 1.00 97.12 167 PRO A O 1
ATOM 1255 N N . THR A 1 168 ? 2.591 -9.317 1.622 1.00 97.88 168 THR A N 1
ATOM 1256 C CA . THR A 1 168 ? 2.352 -10.564 0.885 1.00 97.88 168 THR A CA 1
ATOM 1257 C C . THR A 1 168 ? 2.259 -10.292 -0.613 1.00 97.88 168 THR A C 1
ATOM 1259 O O . THR A 1 168 ? 1.558 -10.989 -1.350 1.00 97.88 168 THR A O 1
ATOM 1262 N N . LEU A 1 169 ? 2.861 -9.196 -1.087 1.00 98.44 169 LEU A N 1
ATOM 1263 C CA . LEU A 1 169 ? 2.889 -8.912 -2.515 1.00 98.44 169 LEU A CA 1
ATOM 1264 C C . LEU A 1 169 ? 3.644 -10.050 -3.214 1.00 98.44 169 LEU A C 1
ATOM 1266 O O . LEU A 1 169 ? 4.779 -10.329 -2.837 1.00 98.44 169 LEU A O 1
ATOM 1270 N N . PRO A 1 170 ? 3.063 -10.689 -4.240 1.00 98.44 170 PRO A N 1
ATOM 1271 C CA . PRO A 1 170 ? 3.745 -11.792 -4.889 1.00 98.44 170 PRO A CA 1
ATOM 1272 C C . PRO A 1 170 ? 5.033 -11.345 -5.593 1.00 98.44 170 PRO A C 1
ATOM 1274 O O . PRO A 1 170 ? 5.161 -10.183 -6.008 1.00 98.44 170 PRO A O 1
ATOM 1277 N N . THR A 1 171 ? 5.960 -12.282 -5.754 1.00 98.50 171 THR A N 1
ATOM 1278 C CA . THR A 1 171 ? 7.275 -12.114 -6.396 1.00 98.50 171 THR A CA 1
ATOM 1279 C C . THR A 1 171 ? 7.264 -12.603 -7.853 1.00 98.50 171 THR A C 1
ATOM 1281 O O . THR A 1 171 ? 6.212 -12.915 -8.414 1.00 98.50 171 THR A O 1
ATOM 1284 N N . GLY A 1 172 ? 8.402 -12.630 -8.544 1.00 98.31 172 GLY A N 1
ATOM 1285 C CA . GLY A 1 172 ? 8.525 -13.241 -9.868 1.00 98.31 172 GLY A CA 1
ATOM 1286 C C . GLY A 1 172 ? 7.977 -12.413 -11.036 1.00 98.31 172 GLY A C 1
ATOM 1287 O O . GLY A 1 172 ? 7.729 -12.976 -12.098 1.00 98.31 172 GLY A O 1
ATOM 1288 N N . TRP A 1 173 ? 7.773 -11.099 -10.890 1.00 98.44 173 TRP A N 1
ATOM 1289 C CA . TRP A 1 173 ? 7.268 -10.237 -11.972 1.00 98.44 173 TRP A CA 1
ATOM 1290 C C . TRP A 1 173 ? 8.010 -8.904 -12.069 1.00 98.44 173 TRP A C 1
ATOM 1292 O O . TRP A 1 173 ? 8.584 -8.406 -11.100 1.00 98.44 173 TRP A O 1
ATOM 1302 N N . TYR A 1 174 ? 7.961 -8.281 -13.248 1.00 98.25 174 TYR A N 1
ATOM 1303 C CA . TYR A 1 174 ? 8.431 -6.909 -13.431 1.00 98.25 174 TYR A CA 1
ATOM 1304 C C . TYR A 1 174 ? 7.675 -6.168 -14.541 1.00 98.25 174 TYR A C 1
ATOM 1306 O O . TYR A 1 174 ? 7.246 -6.749 -15.538 1.00 98.25 174 TYR A O 1
ATOM 1314 N N . CYS A 1 175 ? 7.549 -4.852 -14.384 1.00 98.19 175 CYS A N 1
ATOM 1315 C CA . CYS A 1 175 ? 6.980 -3.933 -15.364 1.00 98.19 175 CYS A CA 1
ATOM 1316 C C . CYS A 1 175 ? 8.090 -2.982 -15.851 1.00 98.19 175 CYS A C 1
ATOM 1318 O O . CYS A 1 175 ? 8.442 -2.037 -15.134 1.00 98.19 175 CYS A O 1
ATOM 1320 N N . PRO A 1 176 ? 8.676 -3.209 -17.037 1.00 96.38 176 PRO A N 1
ATOM 1321 C CA . PRO A 1 176 ? 9.745 -2.366 -17.565 1.00 96.38 176 PRO A CA 1
ATOM 1322 C C . PRO A 1 176 ? 9.220 -1.173 -18.368 1.00 96.38 176 PRO A C 1
ATOM 1324 O O . PRO A 1 176 ? 8.132 -1.213 -18.940 1.00 96.38 176 PRO A O 1
ATOM 1327 N N . GLY A 1 177 ? 10.055 -0.142 -18.512 1.00 94.62 177 GLY A N 1
ATOM 1328 C CA . GLY A 1 177 ? 9.851 0.907 -19.514 1.00 94.62 177 GLY A CA 1
ATOM 1329 C C . GLY A 1 177 ? 8.695 1.863 -19.219 1.00 94.62 177 GLY A C 1
ATOM 1330 O O . GLY A 1 177 ? 8.151 2.453 -20.150 1.00 94.62 177 GLY A O 1
ATOM 1331 N N . LEU A 1 178 ? 8.296 2.012 -17.954 1.00 95.88 178 LEU A N 1
ATOM 1332 C CA . LEU A 1 178 ? 7.183 2.879 -17.572 1.00 95.88 178 LEU A CA 1
ATOM 1333 C C . LEU A 1 178 ? 7.581 4.346 -17.772 1.00 95.88 178 LEU A C 1
ATOM 1335 O O . LEU A 1 178 ? 8.714 4.732 -17.479 1.00 95.88 178 LEU A O 1
ATOM 1339 N N . ASP A 1 179 ? 6.640 5.179 -18.209 1.00 93.88 179 ASP A N 1
ATOM 1340 C CA . ASP A 1 179 ? 6.731 6.624 -18.000 1.00 93.88 179 ASP A CA 1
ATOM 1341 C C . ASP A 1 179 ? 6.252 6.992 -16.582 1.00 93.88 179 ASP A C 1
ATOM 1343 O O . ASP A 1 179 ? 5.736 6.158 -15.832 1.00 93.88 179 ASP A O 1
ATOM 1347 N N . GLY A 1 180 ? 6.431 8.254 -16.183 1.00 94.69 180 GLY A N 1
ATOM 1348 C CA . GLY A 1 180 ? 6.098 8.686 -14.821 1.00 94.69 180 GLY A CA 1
ATOM 1349 C C . GLY A 1 180 ? 4.605 8.582 -14.490 1.00 94.69 180 GLY A C 1
ATOM 1350 O O . GLY A 1 180 ? 4.246 8.258 -13.358 1.00 94.69 180 GLY A O 1
ATOM 1351 N N . ALA A 1 181 ? 3.728 8.832 -15.467 1.00 94.12 181 ALA A N 1
ATOM 1352 C CA . ALA A 1 181 ? 2.281 8.728 -15.274 1.00 94.12 181 ALA A CA 1
ATOM 1353 C C . ALA A 1 181 ? 1.849 7.275 -15.067 1.00 94.12 181 ALA A C 1
ATOM 1355 O O . ALA A 1 181 ? 1.068 6.955 -14.167 1.00 94.12 181 ALA A O 1
ATOM 1356 N N . THR A 1 182 ? 2.408 6.371 -15.861 1.00 95.88 182 THR A N 1
ATOM 1357 C CA . THR A 1 182 ? 2.098 4.953 -15.785 1.00 95.88 182 THR A CA 1
ATOM 1358 C C . THR A 1 182 ? 2.708 4.306 -14.550 1.00 95.88 182 THR A C 1
ATOM 1360 O O . THR A 1 182 ? 2.044 3.477 -13.932 1.00 95.88 182 THR A O 1
ATOM 1363 N N . LEU A 1 183 ? 3.901 4.732 -14.119 1.00 97.38 183 LEU A N 1
ATOM 1364 C CA . LEU A 1 183 ? 4.461 4.325 -12.830 1.00 97.38 183 LEU A CA 1
ATOM 1365 C C . LEU A 1 183 ? 3.522 4.698 -11.674 1.00 97.38 183 LEU A C 1
ATOM 1367 O O . LEU A 1 183 ? 3.210 3.840 -10.851 1.00 97.38 183 LEU A O 1
ATOM 1371 N N . ALA A 1 184 ? 3.035 5.942 -11.618 1.00 97.00 184 ALA A N 1
ATOM 1372 C CA . ALA A 1 184 ? 2.119 6.367 -10.557 1.00 97.00 184 ALA A CA 1
ATOM 1373 C C . ALA A 1 184 ? 0.835 5.518 -10.541 1.00 97.00 184 ALA A C 1
ATOM 1375 O O . ALA A 1 184 ? 0.387 5.087 -9.481 1.00 97.00 184 ALA A O 1
ATOM 1376 N N . ARG A 1 185 ? 0.284 5.195 -11.718 1.00 96.75 185 ARG A N 1
ATOM 1377 C CA . ARG A 1 185 ? -0.878 4.299 -11.847 1.00 96.75 185 ARG A CA 1
ATOM 1378 C C . ARG A 1 185 ? -0.570 2.851 -11.464 1.00 96.75 185 ARG A C 1
ATOM 1380 O O . ARG A 1 185 ? -1.443 2.180 -10.917 1.00 96.75 185 ARG A O 1
ATOM 1387 N N . ALA A 1 186 ? 0.633 2.357 -11.750 1.00 98.12 186 ALA A N 1
ATOM 1388 C CA . ALA A 1 186 ? 1.069 1.024 -11.345 1.00 98.12 186 ALA A CA 1
ATOM 1389 C C . ALA A 1 186 ? 1.172 0.930 -9.818 1.00 98.12 186 ALA A C 1
ATOM 1391 O O . ALA A 1 186 ? 0.608 0.014 -9.228 1.00 98.12 186 ALA A O 1
ATOM 1392 N N . VAL A 1 187 ? 1.779 1.926 -9.169 1.00 98.25 187 VAL A N 1
ATOM 1393 C CA . VAL A 1 187 ? 1.834 2.009 -7.702 1.00 98.25 187 VAL A CA 1
ATOM 1394 C C . VAL A 1 187 ? 0.434 2.130 -7.102 1.00 98.25 187 VAL A C 1
ATOM 1396 O O . VAL A 1 187 ? 0.128 1.407 -6.165 1.00 98.25 187 VAL A O 1
ATOM 1399 N N . GLU A 1 188 ? -0.449 2.954 -7.670 1.00 97.12 188 GLU A N 1
ATOM 1400 C CA . GLU A 1 188 ? -1.847 3.073 -7.225 1.00 97.12 188 GLU A CA 1
ATOM 1401 C C . GLU A 1 188 ? -2.641 1.765 -7.415 1.00 97.12 188 GLU A C 1
ATOM 1403 O O . GLU A 1 188 ? -3.530 1.452 -6.628 1.00 97.12 188 GLU A O 1
ATOM 1408 N N . THR A 1 189 ? -2.299 0.964 -8.430 1.00 97.38 189 THR A N 1
ATOM 1409 C CA . THR A 1 189 ? -2.885 -0.371 -8.641 1.00 97.38 189 THR A CA 1
ATOM 1410 C C . THR A 1 189 ? -2.464 -1.341 -7.535 1.00 97.38 189 THR A C 1
ATOM 1412 O O . THR A 1 189 ? -3.286 -2.135 -7.076 1.00 97.38 189 THR A O 1
ATOM 1415 N N . VAL A 1 190 ? -1.199 -1.277 -7.107 1.00 98.19 190 VAL A N 1
ATOM 1416 C CA . VAL A 1 190 ? -0.643 -2.155 -6.068 1.00 98.19 190 VAL A CA 1
ATOM 1417 C C . VAL A 1 190 ? -1.061 -1.710 -4.669 1.00 98.19 190 VAL A C 1
ATOM 1419 O O . VAL A 1 190 ? -1.589 -2.511 -3.901 1.00 98.19 190 VAL A O 1
ATOM 1422 N N . TYR A 1 191 ? -0.874 -0.430 -4.358 1.00 97.94 191 TYR A N 1
ATOM 1423 C CA . TYR A 1 191 ? -1.149 0.176 -3.062 1.00 97.94 191 TYR A CA 1
ATOM 1424 C C . TYR A 1 191 ? -2.022 1.434 -3.217 1.00 97.94 191 TYR A C 1
ATOM 1426 O O . TYR A 1 191 ? -1.501 2.558 -3.216 1.00 97.94 191 TYR A O 1
ATOM 1434 N N . PRO A 1 192 ? -3.355 1.264 -3.299 1.00 96.69 192 PRO A N 1
ATOM 1435 C CA . PRO A 1 192 ? -4.282 2.374 -3.481 1.00 96.69 192 PRO A CA 1
ATOM 1436 C C . PRO A 1 192 ? -4.143 3.477 -2.423 1.00 96.69 192 PRO A C 1
ATOM 1438 O O . PRO A 1 192 ? -3.920 3.207 -1.234 1.00 96.69 192 PRO A O 1
ATOM 1441 N N . ALA A 1 193 ? -4.303 4.717 -2.882 1.00 95.69 193 ALA A N 1
ATOM 1442 C CA . ALA A 1 193 ? -4.223 5.993 -2.179 1.00 95.69 193 ALA A CA 1
ATOM 1443 C C . ALA A 1 193 ? -2.872 6.332 -1.528 1.00 95.69 193 ALA A C 1
ATOM 1445 O O . ALA A 1 193 ? -2.710 7.443 -1.021 1.00 95.69 193 ALA A O 1
ATOM 1446 N N . THR A 1 194 ? -1.873 5.444 -1.568 1.00 98.00 194 THR A N 1
ATOM 1447 C CA . THR A 1 194 ? -0.629 5.634 -0.803 1.00 98.00 194 THR A CA 1
ATOM 1448 C C . THR A 1 194 ? 0.169 6.853 -1.250 1.00 98.00 194 THR A C 1
ATOM 1450 O O . THR A 1 194 ? 0.648 7.599 -0.400 1.00 98.00 194 THR A O 1
ATOM 1453 N N . ILE A 1 195 ? 0.265 7.111 -2.560 1.00 97.81 195 ILE A N 1
ATOM 1454 C CA . ILE A 1 195 ? 0.941 8.306 -3.098 1.00 97.81 195 ILE A CA 1
ATOM 1455 C C . ILE A 1 195 ? 0.237 9.582 -2.625 1.00 97.81 195 ILE A C 1
ATOM 1457 O O . ILE A 1 195 ? 0.885 10.558 -2.241 1.00 97.81 195 ILE A O 1
ATOM 1461 N N . THR A 1 196 ? -1.095 9.586 -2.669 1.00 96.62 196 THR A N 1
ATOM 1462 C CA . THR A 1 196 ? -1.900 10.759 -2.318 1.00 96.62 196 THR A CA 1
ATOM 1463 C C . THR A 1 196 ? -1.813 11.058 -0.827 1.00 96.62 196 THR A C 1
ATOM 1465 O O . THR A 1 196 ? -1.568 12.206 -0.457 1.00 96.62 196 THR A O 1
ATOM 1468 N N . ASP A 1 197 ? -1.964 10.042 0.018 1.00 97.56 197 ASP A N 1
ATOM 1469 C CA . ASP A 1 197 ? -1.929 10.202 1.469 1.00 97.56 197 ASP A CA 1
ATOM 1470 C C . ASP A 1 197 ? -0.522 10.559 1.964 1.00 97.56 197 ASP A C 1
ATOM 1472 O O . ASP A 1 197 ? -0.375 11.448 2.801 1.00 97.56 197 ASP A O 1
ATOM 1476 N N . TRP A 1 198 ? 0.528 9.961 1.393 1.00 98.00 198 TRP A N 1
ATOM 1477 C CA . TRP A 1 198 ? 1.908 10.362 1.678 1.00 98.00 198 TRP A CA 1
ATOM 1478 C C . TRP A 1 198 ? 2.173 11.821 1.293 1.00 98.00 198 TRP A C 1
ATOM 1480 O O . TRP A 1 198 ? 2.715 12.578 2.093 1.00 98.00 198 TRP A O 1
ATOM 1490 N N . ALA A 1 199 ? 1.737 12.255 0.104 1.00 96.69 199 ALA A N 1
ATOM 1491 C CA . ALA A 1 199 ? 1.926 13.640 -0.321 1.00 96.69 199 ALA A CA 1
ATOM 1492 C C . ALA A 1 199 ? 1.199 14.627 0.608 1.00 96.69 199 ALA A C 1
ATOM 1494 O O . ALA A 1 199 ? 1.768 15.654 0.974 1.00 96.69 199 ALA A O 1
ATOM 1495 N N . ARG A 1 200 ? -0.025 14.296 1.041 1.00 96.69 200 ARG A N 1
ATOM 1496 C CA . ARG A 1 200 ? -0.768 15.088 2.034 1.00 96.69 200 ARG A CA 1
ATOM 1497 C C . ARG A 1 200 ? -0.043 15.145 3.374 1.00 96.69 200 ARG A C 1
ATOM 1499 O O . ARG A 1 200 ? 0.016 16.213 3.976 1.00 96.69 200 ARG A O 1
ATOM 1506 N N . GLU A 1 201 ? 0.536 14.037 3.831 1.00 97.00 201 GLU A N 1
ATOM 1507 C CA . GLU A 1 201 ? 1.322 14.001 5.070 1.00 97.00 201 GLU A CA 1
ATOM 1508 C C . GLU A 1 201 ? 2.573 14.878 4.975 1.00 97.00 201 GLU A C 1
ATOM 1510 O O . GLU A 1 201 ? 2.817 15.679 5.876 1.00 97.00 201 GLU A O 1
ATOM 1515 N N . CYS A 1 202 ? 3.318 14.808 3.868 1.00 95.44 202 CYS A N 1
ATOM 1516 C CA . CYS A 1 202 ? 4.464 15.687 3.627 1.00 95.44 202 CYS A CA 1
ATOM 1517 C C . CYS A 1 202 ? 4.078 17.174 3.605 1.00 95.44 202 CYS A C 1
ATOM 1519 O O . CYS A 1 202 ? 4.876 18.023 3.993 1.00 95.44 202 CYS A O 1
ATOM 1521 N N . GLU A 1 203 ? 2.862 17.493 3.161 1.00 95.56 203 GLU A N 1
ATOM 1522 C CA . GLU A 1 203 ? 2.318 18.854 3.136 1.00 95.56 203 GLU A CA 1
ATOM 1523 C C . GLU A 1 203 ? 1.641 19.264 4.459 1.00 95.56 203 GLU A C 1
ATOM 1525 O O . GLU A 1 203 ? 1.155 20.388 4.567 1.00 95.56 203 GLU A O 1
ATOM 1530 N N . GLY A 1 204 ? 1.590 18.380 5.463 1.00 96.50 204 GLY A N 1
ATOM 1531 C CA . GLY A 1 204 ? 0.912 18.638 6.738 1.00 96.50 204 GLY A CA 1
ATOM 1532 C C . GLY A 1 204 ? -0.615 18.744 6.629 1.00 96.50 204 GLY A C 1
ATOM 1533 O O . GLY A 1 204 ? -1.250 19.327 7.500 1.00 96.50 204 GLY A O 1
ATOM 1534 N N . SER A 1 205 ? -1.204 18.199 5.561 1.00 96.69 205 SER A N 1
ATOM 1535 C CA . SER A 1 205 ? -2.639 18.266 5.237 1.00 96.69 205 SER A CA 1
ATOM 1536 C C . SER A 1 205 ? -3.332 16.898 5.248 1.00 96.69 205 SER A C 1
ATOM 1538 O O . SER A 1 205 ? -4.428 16.744 4.705 1.00 96.69 205 SER A O 1
ATOM 1540 N N . LEU A 1 206 ? -2.695 15.878 5.835 1.00 97.25 206 LEU A N 1
ATOM 1541 C CA . LEU A 1 206 ? -3.304 14.560 5.989 1.00 97.25 206 LEU A CA 1
ATOM 1542 C C . LEU A 1 206 ? -4.479 14.639 6.967 1.00 97.25 206 LEU A C 1
ATOM 1544 O O . LEU A 1 206 ? -4.285 14.807 8.167 1.00 97.25 206 LEU A O 1
ATOM 1548 N N . ASP A 1 207 ? -5.683 14.467 6.440 1.00 95.44 207 ASP A N 1
ATOM 1549 C CA . ASP A 1 207 ? -6.902 14.347 7.231 1.00 95.44 207 ASP A CA 1
ATOM 1550 C C . ASP A 1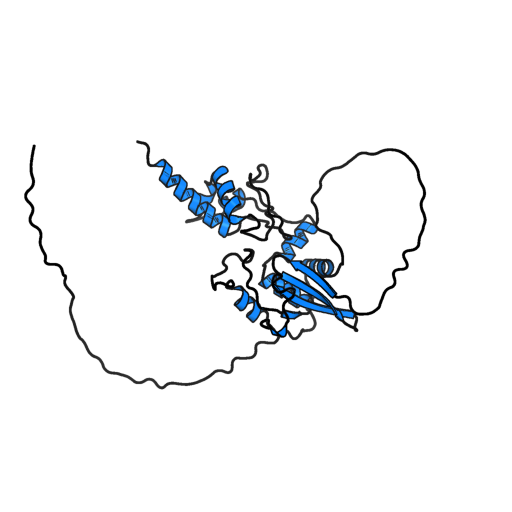 207 ? -7.008 12.940 7.837 1.00 95.44 207 ASP A C 1
ATOM 1552 O O . ASP A 1 207 ? -7.098 11.956 7.098 1.00 95.44 207 ASP A O 1
ATOM 1556 N N . VAL A 1 208 ? -6.970 12.848 9.167 1.00 98.06 208 VAL A N 1
ATOM 1557 C CA . VAL A 1 208 ? -6.969 11.594 9.932 1.00 98.06 208 VAL A CA 1
ATOM 1558 C C . VAL A 1 208 ? -8.339 11.387 10.571 1.00 98.06 208 VAL A C 1
ATOM 1560 O O . VAL A 1 208 ? -8.826 12.241 11.300 1.00 98.06 208 VAL A O 1
ATOM 1563 N N . THR A 1 209 ? -8.950 10.225 10.336 1.00 98.31 209 THR A N 1
ATOM 1564 C CA . THR A 1 209 ? -10.193 9.819 11.005 1.00 98.31 209 THR A CA 1
ATOM 1565 C C . THR A 1 209 ? -9.873 8.784 12.078 1.00 98.31 209 THR A C 1
ATOM 1567 O O . THR A 1 209 ? -9.404 7.686 11.782 1.00 98.31 209 THR A O 1
ATOM 1570 N N . HIS A 1 210 ? -10.121 9.142 13.335 1.00 98.06 210 HIS A N 1
ATOM 1571 C CA . HIS A 1 210 ? -9.874 8.286 14.493 1.00 98.06 210 HIS A CA 1
ATOM 1572 C C . HIS A 1 210 ? -10.877 7.121 14.600 1.00 98.06 210 HIS A C 1
ATOM 1574 O O . HIS A 1 210 ? -11.917 7.098 13.927 1.00 98.06 210 HIS A O 1
ATOM 1580 N N . PHE A 1 211 ? -10.561 6.133 15.443 1.00 98.06 211 PHE A N 1
ATOM 1581 C CA . PHE A 1 211 ? -11.363 4.918 15.593 1.00 98.06 211 PHE A CA 1
ATOM 1582 C C . PHE A 1 211 ? -12.808 5.215 15.981 1.00 98.06 211 PHE A C 1
ATOM 1584 O O . PHE A 1 211 ? -13.707 4.741 15.290 1.00 98.06 211 PHE A O 1
ATOM 1591 N N . ARG A 1 212 ? -13.042 6.046 17.007 1.00 97.12 212 ARG A N 1
ATOM 1592 C CA . ARG A 1 212 ? -14.397 6.369 17.482 1.00 97.12 212 ARG A CA 1
ATOM 1593 C C . ARG A 1 212 ? -15.301 6.895 16.367 1.00 97.12 212 ARG A C 1
ATOM 1595 O O . ARG A 1 212 ? -16.378 6.359 16.147 1.00 97.12 212 ARG A O 1
ATOM 1602 N N . VAL A 1 213 ? -14.815 7.863 15.588 1.00 97.44 213 VAL A N 1
ATOM 1603 C CA . VAL A 1 213 ? -15.565 8.438 14.456 1.00 97.44 213 VAL A CA 1
ATOM 1604 C C . VAL A 1 213 ? -15.882 7.383 13.391 1.00 97.44 213 VAL A C 1
ATOM 1606 O O . VAL A 1 213 ? -16.943 7.422 12.774 1.00 97.44 213 VAL A O 1
ATOM 1609 N N . THR A 1 214 ? -14.969 6.438 13.159 1.00 97.75 214 THR A N 1
ATOM 1610 C CA . THR A 1 214 ? -15.178 5.352 12.190 1.00 97.75 214 THR A CA 1
ATOM 1611 C C . THR A 1 214 ? -16.181 4.327 12.711 1.00 97.75 214 THR A C 1
ATOM 1613 O O . THR A 1 214 ? -17.049 3.895 11.954 1.00 97.75 214 THR A O 1
ATOM 1616 N N . ALA A 1 215 ? -16.085 3.963 13.990 1.00 97.19 215 ALA A N 1
ATOM 1617 C CA . ALA A 1 215 ? -16.967 3.016 14.658 1.00 97.19 215 ALA A CA 1
ATOM 1618 C C . ALA A 1 215 ? -18.409 3.544 14.750 1.00 97.19 215 ALA A C 1
ATOM 1620 O O . ALA A 1 215 ? -19.337 2.825 14.398 1.00 97.19 215 ALA A O 1
ATOM 1621 N N . ASP A 1 216 ? -18.591 4.821 15.101 1.00 96.75 216 ASP A N 1
ATOM 1622 C CA . ASP A 1 216 ? -19.910 5.458 15.247 1.00 96.75 216 ASP A CA 1
ATOM 1623 C C . ASP A 1 216 ? -20.680 5.576 13.910 1.00 96.75 216 ASP A C 1
ATOM 1625 O O . ASP A 1 216 ? -21.895 5.761 13.898 1.00 96.75 216 ASP A O 1
ATOM 1629 N N . ARG A 1 217 ? -19.991 5.461 12.763 1.00 97.00 217 ARG A N 1
ATOM 1630 C CA . ARG A 1 217 ? -20.611 5.432 11.422 1.00 97.00 217 ARG A CA 1
ATOM 1631 C C . ARG A 1 217 ? -21.098 4.043 11.009 1.00 97.00 217 ARG A C 1
ATOM 1633 O O . ARG A 1 217 ? -21.787 3.927 9.994 1.00 97.00 217 ARG A O 1
ATOM 1640 N N . GLN A 1 218 ? -20.687 2.995 11.720 1.00 97.75 218 GLN A N 1
ATOM 1641 C CA . GLN A 1 218 ? -21.043 1.629 11.359 1.00 97.75 218 GLN A CA 1
ATOM 1642 C C . GLN A 1 218 ? -22.508 1.343 11.685 1.00 97.75 218 GLN A C 1
ATOM 1644 O O . GLN A 1 218 ? -23.079 1.872 12.633 1.00 97.75 218 GLN A O 1
ATOM 1649 N N . THR A 1 219 ? -23.126 0.487 10.877 1.00 95.94 219 THR A N 1
ATOM 1650 C CA . THR A 1 219 ? -24.526 0.076 11.033 1.00 95.94 219 THR A CA 1
ATOM 1651 C C . THR A 1 219 ? -24.662 -1.425 10.777 1.00 95.94 219 THR A C 1
ATOM 1653 O O . THR A 1 219 ? -23.735 -2.073 10.279 1.00 95.94 219 THR A O 1
ATOM 1656 N N . GLY A 1 220 ? -25.816 -2.004 11.122 1.00 95.56 220 GLY A N 1
ATOM 1657 C CA . GLY A 1 220 ? -26.074 -3.432 10.930 1.00 95.56 220 GLY A CA 1
ATOM 1658 C C . GLY A 1 220 ? -25.120 -4.296 11.755 1.00 95.56 220 GLY A C 1
ATOM 1659 O O . GLY A 1 220 ? -24.848 -3.985 12.907 1.00 95.56 220 GLY A O 1
ATOM 1660 N N . ILE A 1 221 ? -24.566 -5.361 11.163 1.00 94.56 221 ILE A N 1
ATOM 1661 C CA . ILE A 1 221 ? -23.693 -6.315 11.878 1.00 94.56 221 ILE A CA 1
ATOM 1662 C C . ILE A 1 221 ? -22.421 -5.688 12.485 1.00 94.56 221 ILE A C 1
ATOM 1664 O O . ILE A 1 221 ? -21.763 -6.333 13.302 1.00 94.56 221 ILE A O 1
ATOM 1668 N N . TYR A 1 222 ? -22.062 -4.467 12.071 1.00 95.69 222 TYR A N 1
ATOM 1669 C CA . TYR A 1 222 ? -20.899 -3.719 12.549 1.00 95.69 222 TYR A CA 1
ATOM 1670 C C . TYR A 1 222 ? -21.240 -2.649 13.600 1.00 95.69 222 TYR A C 1
ATOM 1672 O O . TYR A 1 222 ? -20.312 -2.043 14.127 1.00 95.69 222 TYR A O 1
ATOM 1680 N N . ASP A 1 223 ? -22.515 -2.407 13.937 1.00 94.00 223 ASP A N 1
ATOM 1681 C CA . ASP A 1 223 ? -22.906 -1.355 14.899 1.00 94.00 223 ASP A CA 1
ATOM 1682 C C . ASP A 1 223 ? -22.212 -1.509 16.267 1.00 94.00 223 ASP A C 1
ATOM 1684 O O . ASP A 1 223 ? -21.749 -0.548 16.881 1.00 94.00 223 ASP A O 1
ATOM 1688 N N . ARG A 1 224 ? -22.023 -2.759 16.688 1.00 93.06 224 ARG A N 1
ATOM 1689 C CA . ARG A 1 224 ? -21.406 -3.160 17.947 1.00 93.06 224 ARG A CA 1
ATOM 1690 C C . ARG A 1 224 ? -19.931 -2.802 18.053 1.00 93.06 224 ARG A C 1
ATOM 1692 O O . ARG A 1 224 ? -19.398 -2.813 19.156 1.00 93.06 224 ARG A O 1
ATOM 1699 N N . VAL A 1 225 ? -19.265 -2.469 16.944 1.00 95.88 225 VAL A N 1
ATOM 1700 C CA . VAL A 1 225 ? -17.863 -2.019 16.953 1.00 95.88 225 VAL A CA 1
ATOM 1701 C C . VAL A 1 225 ? -17.700 -0.759 17.811 1.00 95.88 225 VAL A C 1
ATOM 1703 O O . VAL A 1 225 ? -16.667 -0.600 18.457 1.00 95.88 225 VAL A O 1
ATOM 1706 N N . ALA A 1 226 ? -18.727 0.095 17.901 1.00 94.19 226 ALA A N 1
ATOM 1707 C CA . ALA A 1 226 ? -18.717 1.278 18.767 1.00 94.19 226 ALA A CA 1
ATOM 1708 C C . ALA A 1 226 ? -18.646 0.947 20.273 1.00 94.19 226 ALA A C 1
ATOM 1710 O O . ALA A 1 226 ? -18.263 1.805 21.071 1.00 94.19 226 ALA A O 1
ATOM 1711 N N . ALA A 1 227 ? -18.984 -0.288 20.665 1.00 92.81 227 ALA A N 1
ATOM 1712 C CA . ALA A 1 227 ? -18.911 -0.776 22.041 1.00 92.81 227 ALA A CA 1
ATOM 1713 C C . ALA A 1 227 ? -17.571 -1.454 22.387 1.00 92.81 227 ALA A C 1
ATOM 1715 O O . ALA A 1 227 ? -17.411 -1.929 23.512 1.00 92.81 227 ALA A O 1
ATOM 1716 N N . LEU A 1 228 ? -16.621 -1.524 21.445 1.00 93.81 228 LEU A N 1
ATOM 1717 C CA . LEU A 1 228 ? -15.305 -2.116 21.683 1.00 93.81 228 LEU A CA 1
ATOM 1718 C C . LEU A 1 228 ? -14.551 -1.317 22.757 1.00 93.81 228 LEU A C 1
ATOM 1720 O O . LEU A 1 228 ? -14.350 -0.107 22.622 1.00 93.81 228 LEU A O 1
ATOM 1724 N N . ASP A 1 229 ? -14.119 -2.002 23.815 1.00 89.00 229 ASP A N 1
ATOM 1725 C CA . ASP A 1 229 ? -13.304 -1.385 24.856 1.00 89.00 229 ASP A CA 1
ATOM 1726 C C . ASP A 1 229 ? -11.861 -1.118 24.388 1.00 89.00 229 ASP A C 1
ATOM 1728 O O . ASP A 1 229 ? -11.409 -1.572 23.333 1.00 89.00 229 ASP A O 1
ATOM 1732 N N . ARG A 1 230 ? -11.124 -0.335 25.183 1.00 89.19 230 ARG A N 1
ATOM 1733 C CA . ARG A 1 230 ? -9.779 0.138 24.820 1.00 89.19 230 ARG A CA 1
ATOM 1734 C C . ARG A 1 230 ? -8.775 -1.005 24.712 1.00 89.19 230 ARG A C 1
ATOM 1736 O O . ARG A 1 230 ? -8.060 -1.078 23.719 1.00 89.19 230 ARG A O 1
ATOM 1743 N N . SER A 1 231 ? -8.761 -1.908 25.689 1.00 89.94 231 SER A N 1
ATOM 1744 C CA . SER A 1 231 ? -7.859 -3.063 25.694 1.00 89.94 231 SER A CA 1
ATOM 1745 C C . SER A 1 231 ? -8.099 -3.988 24.502 1.00 89.94 231 SER A C 1
ATOM 1747 O O . SER A 1 231 ? -7.150 -4.492 23.899 1.00 89.94 231 SER A O 1
ATOM 1749 N N . ALA A 1 232 ? -9.363 -4.172 24.120 1.00 93.62 232 ALA A N 1
ATOM 1750 C CA . ALA A 1 232 ? -9.739 -4.945 22.952 1.00 93.62 232 ALA A CA 1
ATOM 1751 C C . ALA A 1 232 ? -9.317 -4.235 21.655 1.00 93.62 232 ALA A C 1
ATOM 1753 O O . ALA A 1 232 ? -8.815 -4.892 20.743 1.00 93.62 232 ALA A O 1
ATOM 1754 N N . LEU A 1 233 ? -9.414 -2.901 21.577 1.00 96.75 233 LEU A N 1
ATOM 1755 C CA . LEU A 1 233 ? -8.854 -2.151 20.448 1.00 96.75 233 LEU A CA 1
ATOM 1756 C C . LEU A 1 233 ? -7.337 -2.334 20.336 1.00 96.75 233 LEU A C 1
ATOM 1758 O O . LEU A 1 233 ? -6.840 -2.557 19.232 1.00 96.75 233 LEU A O 1
ATOM 1762 N N . ASP A 1 234 ? -6.598 -2.277 21.443 1.00 96.50 234 ASP A N 1
ATOM 1763 C CA . ASP A 1 234 ? -5.150 -2.496 21.421 1.00 96.50 234 ASP A CA 1
ATOM 1764 C C . ASP A 1 234 ? -4.817 -3.915 20.921 1.00 96.50 234 ASP A C 1
ATOM 1766 O O . ASP A 1 234 ? -3.893 -4.100 20.127 1.00 96.50 234 ASP A O 1
ATOM 1770 N N . ALA A 1 235 ? -5.597 -4.932 21.305 1.00 96.25 235 ALA A N 1
ATOM 1771 C CA . ALA A 1 235 ? -5.456 -6.289 20.768 1.00 96.25 235 ALA A CA 1
ATOM 1772 C C . ALA A 1 235 ? -5.718 -6.360 19.249 1.00 96.25 235 ALA A C 1
ATOM 1774 O O . ALA A 1 235 ? -4.932 -6.966 18.510 1.00 96.25 235 ALA A O 1
ATOM 1775 N N . VAL A 1 236 ? -6.764 -5.685 18.763 1.00 97.44 236 VAL A N 1
ATOM 1776 C CA . VAL A 1 236 ? -7.068 -5.579 17.327 1.00 97.44 236 VAL A CA 1
ATOM 1777 C C . VAL A 1 236 ? -5.926 -4.890 16.577 1.00 97.44 236 VAL A C 1
ATOM 1779 O O . VAL A 1 236 ? -5.469 -5.387 15.547 1.00 97.44 236 VAL A O 1
ATOM 1782 N N . VAL A 1 237 ? -5.414 -3.771 17.092 1.00 97.88 237 VAL A N 1
ATOM 1783 C CA . VAL A 1 237 ? -4.327 -3.015 16.450 1.00 97.88 237 VAL A CA 1
ATOM 1784 C C . VAL A 1 237 ? -3.034 -3.821 16.418 1.00 97.88 237 VAL A C 1
ATOM 1786 O O . VAL A 1 237 ? -2.372 -3.849 15.380 1.00 97.88 237 VAL A O 1
ATOM 1789 N N . ARG A 1 238 ? -2.697 -4.525 17.502 1.00 96.31 238 ARG A N 1
ATOM 1790 C CA . ARG A 1 238 ? -1.521 -5.408 17.556 1.00 96.31 238 ARG A CA 1
ATOM 1791 C C . ARG A 1 238 ? -1.586 -6.530 16.520 1.00 96.31 238 ARG A C 1
ATOM 1793 O O . ARG A 1 238 ? -0.551 -6.943 16.017 1.00 96.31 238 ARG A O 1
ATOM 1800 N N . THR A 1 239 ? -2.790 -6.977 16.177 1.00 95.94 239 THR A N 1
ATOM 1801 C CA . THR A 1 239 ? -3.008 -8.021 15.168 1.00 95.94 239 THR A CA 1
ATOM 1802 C C . THR A 1 239 ? -2.982 -7.464 13.743 1.00 95.94 239 THR A C 1
ATOM 1804 O O . THR A 1 239 ? -2.443 -8.094 12.841 1.00 95.94 239 THR A O 1
ATOM 1807 N N . CYS A 1 240 ? -3.571 -6.287 13.514 1.00 96.44 240 CYS A N 1
ATOM 1808 C CA . CYS A 1 240 ? -3.850 -5.797 12.159 1.00 96.44 240 CYS A CA 1
ATOM 1809 C C . CYS A 1 240 ? -2.880 -4.732 11.636 1.00 96.44 240 CYS A C 1
ATOM 1811 O O . CYS A 1 240 ? -2.886 -4.443 10.441 1.00 96.44 240 CYS A O 1
ATOM 1813 N N . CYS A 1 241 ? -2.157 -4.036 12.513 1.00 97.44 241 CYS A N 1
ATOM 1814 C CA . CYS A 1 241 ? -1.502 -2.763 12.177 1.00 97.44 241 CYS A CA 1
ATOM 1815 C C . CYS A 1 241 ? -0.006 -2.715 12.514 1.00 97.44 241 CYS A C 1
ATOM 1817 O O . CYS A 1 241 ? 0.585 -1.636 12.450 1.00 97.44 241 CYS A O 1
ATOM 1819 N N . VAL A 1 242 ? 0.585 -3.850 12.886 1.00 95.44 242 VAL A N 1
ATOM 1820 C CA . VAL A 1 242 ? 2.039 -4.010 13.021 1.00 95.44 242 VAL A CA 1
ATOM 1821 C C . VAL A 1 242 ? 2.674 -4.276 11.654 1.00 95.44 242 VAL A C 1
ATOM 1823 O O . VAL A 1 242 ? 1.970 -4.662 10.721 1.00 95.44 242 VAL A O 1
ATOM 1826 N N . ASP A 1 243 ? 3.988 -4.074 11.534 1.00 94.75 243 ASP A N 1
ATOM 1827 C CA . ASP A 1 243 ? 4.700 -4.149 10.247 1.00 94.75 243 ASP A CA 1
ATOM 1828 C C . ASP A 1 243 ? 4.565 -5.530 9.569 1.00 94.75 243 ASP A C 1
ATOM 1830 O O . ASP A 1 243 ? 4.425 -5.592 8.348 1.00 94.75 243 ASP A O 1
ATOM 1834 N N . ASP A 1 244 ? 4.466 -6.610 10.353 1.00 94.38 244 ASP A N 1
ATOM 1835 C CA . ASP A 1 244 ? 4.247 -7.979 9.851 1.00 94.38 244 ASP A CA 1
ATOM 1836 C C . ASP A 1 244 ? 2.835 -8.200 9.271 1.00 94.38 244 ASP A C 1
ATOM 1838 O O . ASP A 1 244 ? 2.599 -9.151 8.532 1.00 94.38 244 ASP A O 1
ATOM 1842 N N . ALA A 1 245 ? 1.877 -7.325 9.592 1.00 95.88 245 ALA A N 1
ATOM 1843 C CA . ALA A 1 245 ? 0.490 -7.416 9.132 1.00 95.88 245 ALA A CA 1
ATOM 1844 C C . ALA A 1 245 ? 0.129 -6.336 8.099 1.00 95.88 245 ALA A C 1
ATOM 1846 O O . ALA A 1 245 ? -0.778 -6.526 7.283 1.00 95.88 245 ALA A O 1
ATOM 1847 N N . CYS A 1 246 ? 0.796 -5.178 8.132 1.00 97.69 246 CYS A N 1
ATOM 1848 C CA . CYS A 1 246 ? 0.474 -4.050 7.269 1.00 97.69 246 CYS A CA 1
ATOM 1849 C C . CYS A 1 246 ? 1.665 -3.104 7.065 1.00 97.69 246 CYS A C 1
ATOM 1851 O O . CYS A 1 246 ? 2.201 -2.532 8.006 1.00 97.69 246 CYS A O 1
ATOM 1853 N N . LEU A 1 247 ? 1.963 -2.807 5.801 1.00 97.94 247 LEU A N 1
ATOM 1854 C CA . LEU A 1 247 ? 3.017 -1.885 5.368 1.00 97.94 247 LEU A CA 1
ATOM 1855 C C . LEU A 1 247 ? 2.697 -0.400 5.614 1.00 97.94 247 LEU A C 1
ATOM 1857 O O . LEU A 1 247 ? 3.532 0.462 5.337 1.00 97.94 247 LEU A O 1
ATOM 1861 N N . LYS A 1 248 ? 1.476 -0.054 6.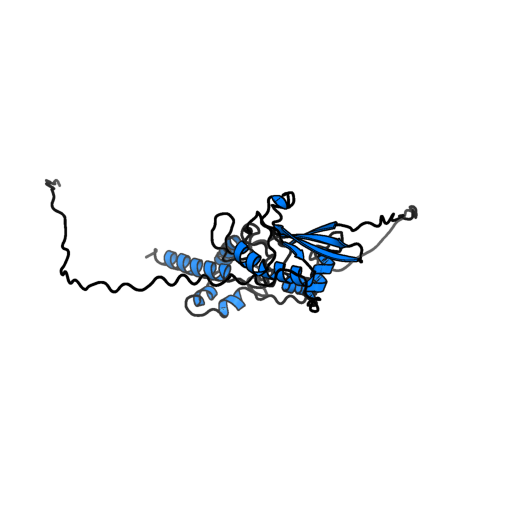048 1.00 97.75 248 LYS A N 1
ATOM 1862 C CA . LYS A 1 248 ? 1.095 1.344 6.301 1.00 97.75 248 LYS A CA 1
ATOM 1863 C C . LYS A 1 248 ? 1.441 1.751 7.731 1.00 97.75 248 LYS A C 1
ATOM 1865 O O . LYS A 1 248 ? 1.069 1.073 8.683 1.00 97.75 248 LYS A O 1
ATOM 1870 N N . ARG A 1 249 ? 1.979 2.960 7.911 1.00 97.31 249 ARG A N 1
ATOM 1871 C CA . ARG A 1 249 ? 2.134 3.560 9.243 1.00 97.31 249 ARG A CA 1
ATOM 1872 C C . ARG A 1 249 ? 0.812 4.142 9.735 1.00 97.31 249 ARG A C 1
ATOM 1874 O O . ARG A 1 249 ? 0.377 5.195 9.266 1.00 97.31 249 ARG A O 1
ATOM 1881 N N . ARG A 1 250 ? 0.178 3.492 10.713 1.00 97.62 250 ARG A N 1
ATOM 1882 C CA . ARG A 1 250 ? -1.027 3.994 11.404 1.00 97.62 250 ARG A CA 1
ATOM 1883 C C . ARG A 1 250 ? -0.843 5.451 11.842 1.00 97.62 250 ARG A C 1
ATOM 1885 O O . ARG A 1 250 ? 0.115 5.738 12.555 1.00 97.62 250 ARG A O 1
ATOM 1892 N N . ARG A 1 251 ? -1.761 6.349 11.457 1.00 97.88 251 ARG A N 1
ATOM 1893 C CA . ARG A 1 251 ? -1.840 7.756 11.916 1.00 97.88 251 ARG A CA 1
ATOM 1894 C C . ARG A 1 251 ? -3.036 8.021 12.823 1.00 97.88 251 ARG A C 1
ATOM 1896 O O . ARG A 1 251 ? -2.901 8.794 13.768 1.00 97.88 251 ARG A O 1
ATOM 1903 N N . TRP A 1 252 ? -4.148 7.332 12.593 1.00 98.19 252 TRP A N 1
ATOM 1904 C CA . TRP A 1 252 ? -5.312 7.373 13.476 1.00 98.19 252 TRP A CA 1
ATOM 1905 C C . TRP A 1 252 ? -4.982 6.839 14.874 1.00 98.19 252 TRP A C 1
ATOM 1907 O O . TRP A 1 252 ? -4.052 6.048 15.038 1.00 98.19 252 TRP A O 1
ATOM 1917 N N . GLU A 1 253 ? -5.729 7.304 15.867 1.00 97.44 253 GLU A N 1
ATOM 1918 C CA . GLU A 1 253 ? -5.728 6.862 17.269 1.00 97.44 253 GLU A CA 1
ATOM 1919 C C . GLU A 1 253 ? -7.161 6.508 17.683 1.00 97.44 253 GLU A C 1
ATOM 1921 O O . GLU A 1 253 ? -8.049 6.444 16.827 1.00 97.44 253 GLU A O 1
ATOM 1926 N N . TYR A 1 254 ? -7.411 6.281 18.970 1.00 96.88 254 TYR A N 1
ATOM 1927 C CA . TYR A 1 254 ? -8.761 6.005 19.439 1.00 96.88 254 TYR A CA 1
ATOM 1928 C C . TYR A 1 254 ? -9.701 7.189 19.188 1.00 96.88 254 TYR A C 1
ATOM 1930 O O . TYR A 1 254 ? -10.727 7.028 18.526 1.00 96.88 254 TYR A O 1
ATOM 1938 N N . ASP A 1 255 ? -9.296 8.379 19.630 1.00 95.75 255 ASP A N 1
ATOM 1939 C CA . ASP A 1 255 ? -9.910 9.673 19.322 1.00 95.75 255 ASP A CA 1
ATOM 1940 C C . ASP A 1 255 ? -8.842 10.789 19.332 1.00 95.75 255 ASP A C 1
ATOM 1942 O O . ASP A 1 255 ? -7.644 10.496 19.303 1.00 95.75 255 ASP A O 1
ATOM 1946 N N . ASP A 1 256 ? -9.265 12.057 19.322 1.00 92.88 256 ASP A N 1
ATOM 1947 C CA . ASP A 1 256 ? -8.366 13.222 19.311 1.00 92.88 256 ASP A CA 1
ATOM 1948 C C . ASP A 1 256 ? -7.600 13.429 20.632 1.00 92.88 256 ASP A C 1
ATOM 1950 O O . ASP A 1 256 ? -6.630 14.188 20.678 1.00 92.88 256 ASP A O 1
ATOM 1954 N N . LYS A 1 257 ? -8.056 12.815 21.728 1.00 93.44 257 LYS A N 1
ATOM 1955 C CA . LYS A 1 257 ? -7.518 13.013 23.083 1.00 93.44 257 LYS A CA 1
ATOM 1956 C C . LYS A 1 257 ? -6.702 11.825 23.550 1.00 93.44 257 LYS A C 1
ATOM 1958 O O . LYS A 1 257 ? -5.755 11.995 24.314 1.00 93.44 257 LYS A O 1
ATOM 1963 N N . GLU A 1 258 ? -7.085 10.634 23.122 1.00 94.12 258 GLU A N 1
ATOM 1964 C CA . GLU A 1 258 ? -6.561 9.404 23.665 1.00 94.12 258 GLU A CA 1
ATOM 1965 C C . GLU A 1 258 ? -5.897 8.544 22.580 1.00 94.12 258 GLU A C 1
ATOM 1967 O O . GLU A 1 258 ? -6.469 8.241 21.526 1.00 94.12 258 GLU A O 1
ATOM 1972 N N . SER A 1 259 ? -4.676 8.094 22.868 1.00 94.88 259 SER A N 1
ATOM 1973 C CA . SER A 1 259 ? -3.919 7.199 21.997 1.00 94.88 259 SER A CA 1
ATOM 1974 C C . SER A 1 259 ? -4.385 5.742 22.104 1.00 94.88 259 SER A C 1
ATOM 1976 O O . SER A 1 259 ? -5.145 5.353 22.996 1.00 94.88 259 SER A O 1
ATOM 1978 N N . VAL A 1 260 ? -3.934 4.934 21.152 1.00 96.44 260 VAL A N 1
ATOM 1979 C CA . VAL A 1 260 ? -3.914 3.467 21.217 1.00 96.44 260 VAL A CA 1
ATOM 1980 C C . VAL A 1 260 ? -2.559 3.039 21.773 1.00 96.44 260 VAL A C 1
ATOM 1982 O O . VAL A 1 260 ? -1.530 3.536 21.303 1.00 96.44 260 VAL A O 1
ATOM 1985 N N . ASP A 1 261 ? -2.544 2.099 22.716 1.00 95.31 261 ASP A N 1
ATOM 1986 C CA . ASP A 1 261 ? -1.328 1.625 23.393 1.00 95.31 261 ASP A CA 1
ATOM 1987 C C . ASP A 1 261 ? -0.639 0.491 22.613 1.00 95.31 261 ASP A C 1
ATOM 1989 O O . ASP A 1 261 ? -0.340 -0.602 23.098 1.00 95.31 261 ASP A O 1
ATOM 1993 N N . VAL A 1 262 ? -0.433 0.746 21.321 1.00 95.25 262 VAL A N 1
ATOM 1994 C CA . VAL A 1 262 ? 0.326 -0.118 20.418 1.00 95.25 262 VAL A CA 1
ATOM 1995 C C . VAL A 1 262 ? 1.193 0.772 19.536 1.00 95.25 262 VAL A C 1
ATOM 1997 O O . VAL A 1 262 ? 0.648 1.655 18.851 1.00 95.25 262 VAL A O 1
ATOM 2000 N N . PRO A 1 263 ? 2.522 0.550 19.502 1.00 93.94 263 PRO A N 1
ATOM 2001 C CA . PRO A 1 263 ? 3.419 1.294 18.633 1.00 93.94 263 PRO A CA 1
ATOM 2002 C C . PRO A 1 263 ? 2.930 1.312 17.185 1.00 93.94 263 PRO A C 1
ATOM 2004 O O . PRO A 1 263 ? 2.376 0.343 16.665 1.00 93.94 263 PRO A O 1
ATOM 2007 N N . ARG A 1 264 ? 3.124 2.450 16.522 1.00 93.38 264 ARG A N 1
ATOM 2008 C CA . ARG A 1 264 ? 2.824 2.587 15.096 1.00 93.38 264 ARG A CA 1
ATOM 2009 C C . ARG A 1 264 ? 3.893 1.834 14.298 1.00 93.38 264 ARG A C 1
ATOM 2011 O O . ARG A 1 264 ? 5.062 1.891 14.665 1.00 93.38 264 ARG A O 1
ATOM 2018 N N . GLY A 1 265 ? 3.494 1.193 13.201 1.00 90.94 265 GLY A N 1
ATOM 2019 C CA . GLY A 1 265 ? 4.437 0.599 12.251 1.00 90.94 265 GLY A CA 1
ATOM 2020 C C . GLY A 1 265 ? 5.382 1.622 11.607 1.00 90.94 265 GLY A C 1
ATOM 2021 O O . GLY A 1 265 ? 5.157 2.836 11.672 1.00 90.94 265 GLY A O 1
ATOM 2022 N N . ASN A 1 266 ? 6.424 1.134 10.943 1.00 92.44 266 ASN A N 1
ATOM 2023 C CA . ASN A 1 266 ? 7.493 1.938 10.343 1.00 92.44 266 ASN A CA 1
ATOM 2024 C C . ASN A 1 266 ? 7.283 2.237 8.850 1.00 92.44 266 ASN A C 1
ATOM 2026 O O . ASN A 1 266 ? 8.151 2.831 8.206 1.00 92.44 266 ASN A O 1
ATOM 2030 N N . GLY A 1 267 ? 6.124 1.865 8.301 1.00 92.38 267 GLY A N 1
ATOM 2031 C CA . GLY A 1 267 ? 5.755 2.079 6.904 1.00 92.38 267 GLY A CA 1
ATOM 2032 C C . GLY A 1 267 ? 6.032 3.489 6.364 1.00 92.38 267 GLY A C 1
ATOM 2033 O O . GLY A 1 267 ? 5.808 4.502 7.037 1.00 92.38 267 GLY A O 1
ATOM 2034 N N . THR A 1 268 ? 6.488 3.568 5.108 1.00 93.31 268 THR A N 1
ATOM 2035 C CA . THR A 1 268 ? 6.801 4.842 4.434 1.00 93.31 268 THR A CA 1
ATOM 2036 C C . THR A 1 268 ? 5.566 5.723 4.255 1.00 93.31 268 THR A C 1
ATOM 2038 O O . THR A 1 268 ? 5.654 6.941 4.416 1.00 93.31 268 THR A O 1
ATOM 2041 N N . PHE A 1 269 ? 4.420 5.118 3.935 1.00 95.12 269 PHE A N 1
ATOM 2042 C CA . PHE A 1 269 ? 3.164 5.821 3.683 1.00 95.12 269 PHE A CA 1
ATOM 2043 C C . PHE A 1 269 ? 2.171 5.664 4.850 1.00 95.12 269 PHE A C 1
ATOM 2045 O O . PHE A 1 269 ? 2.106 4.605 5.486 1.00 95.12 269 PHE A O 1
ATOM 2052 N N . PRO A 1 270 ? 1.380 6.710 5.144 1.00 97.75 270 PRO A N 1
ATOM 2053 C CA . PRO A 1 270 ? 0.488 6.732 6.296 1.00 97.75 270 PRO A CA 1
ATOM 2054 C C . PRO A 1 270 ? -0.807 5.928 6.080 1.00 97.75 270 PRO A C 1
ATOM 2056 O O . PRO A 1 270 ? -1.284 5.739 4.963 1.00 97.75 270 PRO A O 1
ATOM 2059 N N . CYS A 1 271 ? -1.426 5.508 7.183 1.00 98.00 271 CYS A N 1
ATOM 2060 C CA . CYS A 1 271 ? -2.795 4.998 7.254 1.00 98.00 271 CYS A CA 1
ATOM 2061 C C . CYS A 1 271 ? -3.658 5.990 8.041 1.00 98.00 271 CYS A C 1
ATOM 2063 O O . CYS A 1 271 ? -3.519 6.114 9.262 1.00 98.00 271 CYS A O 1
ATOM 2065 N N . ARG A 1 272 ? -4.520 6.723 7.328 1.00 97.50 272 ARG A N 1
ATOM 2066 C CA . ARG A 1 272 ? -5.311 7.835 7.876 1.00 97.50 272 ARG A CA 1
ATOM 2067 C C . ARG A 1 272 ? -6.577 7.430 8.632 1.00 97.50 272 ARG A C 1
ATOM 2069 O O . ARG A 1 272 ? -7.092 8.250 9.377 1.00 97.50 272 ARG A O 1
ATOM 2076 N N . GLU A 1 273 ? -7.066 6.205 8.465 1.00 97.81 273 GLU A N 1
ATOM 2077 C CA . GLU A 1 273 ? -8.307 5.730 9.096 1.00 97.81 273 GLU A CA 1
ATOM 2078 C C . GLU A 1 273 ? -8.291 4.201 9.303 1.00 97.81 273 GLU A C 1
ATOM 2080 O O . GLU A 1 273 ? -7.567 3.505 8.580 1.00 97.81 273 GLU A O 1
ATOM 2085 N N . PRO A 1 274 ? -9.044 3.653 10.276 1.00 98.06 274 PRO A N 1
ATOM 2086 C CA . PRO A 1 274 ? -9.225 2.211 10.431 1.00 98.06 274 PRO A CA 1
ATOM 2087 C C . PRO A 1 274 ? -9.790 1.577 9.154 1.00 98.06 274 PRO A C 1
ATOM 2089 O O . PRO A 1 274 ? -10.812 2.014 8.631 1.00 98.06 274 PRO A O 1
ATOM 2092 N N . CYS A 1 275 ? -9.133 0.533 8.647 1.00 97.50 275 CYS A N 1
ATOM 2093 C CA . CYS A 1 275 ? -9.584 -0.173 7.449 1.00 97.50 275 CYS A CA 1
ATOM 2094 C C . CYS A 1 275 ? -10.623 -1.257 7.777 1.00 97.50 275 CYS A C 1
ATOM 2096 O O . CYS A 1 275 ? -10.859 -1.597 8.937 1.00 97.50 275 CYS A O 1
ATOM 2098 N N . SER A 1 276 ? -11.198 -1.864 6.740 1.00 96.19 276 SER A N 1
ATOM 2099 C CA . SER A 1 276 ? -12.150 -2.973 6.880 1.00 96.19 276 SER A CA 1
ATOM 2100 C C . SER A 1 276 ? -11.606 -4.152 7.694 1.00 96.19 276 SER A C 1
ATOM 2102 O O . SER A 1 276 ? -12.364 -4.746 8.448 1.00 96.19 276 SER A O 1
ATOM 2104 N N . MET A 1 277 ? -10.302 -4.454 7.620 1.00 96.69 277 MET A N 1
ATOM 2105 C CA . MET A 1 277 ? -9.693 -5.519 8.434 1.00 96.69 277 MET A CA 1
ATOM 2106 C C . MET A 1 277 ? -9.747 -5.209 9.935 1.00 96.69 277 MET A C 1
ATOM 2108 O O . MET A 1 277 ? -9.961 -6.105 10.746 1.00 96.69 277 MET A O 1
ATOM 2112 N N . VAL A 1 278 ? -9.580 -3.937 10.313 1.00 97.81 278 VAL A N 1
ATOM 2113 C CA . VAL A 1 278 ? -9.691 -3.491 11.710 1.00 97.81 278 VAL A CA 1
ATOM 2114 C C . VAL A 1 278 ? -11.140 -3.570 12.177 1.00 97.81 278 VAL A C 1
ATOM 2116 O O . VAL A 1 278 ? -11.391 -4.078 13.264 1.00 97.81 278 VAL A O 1
ATOM 2119 N N . LEU A 1 279 ? -12.091 -3.111 11.357 1.00 97.62 279 LEU A N 1
ATOM 2120 C CA . LEU A 1 279 ? -13.517 -3.166 11.692 1.00 97.62 279 LEU A CA 1
ATOM 2121 C C . LEU A 1 279 ? -14.022 -4.603 11.825 1.00 97.62 279 LEU A C 1
ATOM 2123 O O . LEU A 1 279 ? -14.782 -4.896 12.743 1.00 97.62 279 LEU A O 1
ATOM 2127 N N . GLU A 1 280 ? -13.572 -5.501 10.952 1.00 96.56 280 GLU A N 1
ATOM 2128 C CA . GLU A 1 280 ? -13.924 -6.916 11.021 1.00 96.56 280 GLU A CA 1
ATOM 2129 C C . GLU A 1 280 ? -13.386 -7.569 12.295 1.00 96.56 280 GLU A C 1
ATOM 2131 O O . GLU A 1 280 ? -14.147 -8.191 13.033 1.00 96.56 280 GLU A O 1
ATOM 2136 N N . ARG A 1 281 ? -12.112 -7.339 12.628 1.00 96.19 281 ARG A N 1
ATOM 2137 C CA . ARG A 1 281 ? -11.520 -7.885 13.857 1.00 96.19 281 ARG A CA 1
ATOM 2138 C C . ARG A 1 281 ? -12.134 -7.294 15.119 1.00 96.19 281 ARG A C 1
ATOM 2140 O O . ARG A 1 281 ? -12.433 -8.030 16.050 1.00 96.19 281 ARG A O 1
ATOM 2147 N N . ALA A 1 282 ? -12.413 -5.993 15.129 1.00 96.31 282 ALA A N 1
ATOM 2148 C CA . ALA A 1 282 ? -13.161 -5.355 16.207 1.00 96.31 282 ALA A CA 1
ATOM 2149 C C . ALA A 1 282 ? -14.553 -5.980 16.384 1.00 96.31 282 ALA A C 1
ATOM 2151 O O . ALA A 1 282 ? -14.985 -6.251 17.504 1.00 96.31 282 ALA A O 1
ATOM 2152 N N . ARG A 1 283 ? -15.252 -6.246 15.276 1.00 95.62 283 ARG A N 1
ATOM 2153 C CA . ARG A 1 283 ? -16.576 -6.870 15.276 1.00 95.62 283 ARG A CA 1
ATOM 2154 C C . ARG A 1 283 ? -16.535 -8.284 15.867 1.00 95.62 283 ARG A C 1
ATOM 2156 O O . ARG A 1 283 ? -17.503 -8.663 16.529 1.00 95.62 283 ARG A O 1
ATOM 2163 N N . GLU A 1 284 ? -15.485 -9.057 15.600 1.00 92.50 284 GLU A N 1
ATOM 2164 C CA . GLU A 1 284 ? -15.258 -10.395 16.171 1.00 92.50 284 GLU A CA 1
ATOM 2165 C C . GLU A 1 284 ? -14.959 -10.309 17.676 1.00 92.50 284 GLU A C 1
ATOM 2167 O O . GLU A 1 284 ? -15.653 -10.943 18.468 1.00 92.50 284 GLU A O 1
ATOM 2172 N N . SER A 1 285 ? -14.051 -9.422 18.100 1.00 89.69 285 SER A N 1
ATOM 2173 C CA . SER A 1 285 ? -13.675 -9.271 19.516 1.00 89.69 285 SER A CA 1
ATOM 2174 C C . SER A 1 285 ? -14.843 -8.896 20.436 1.00 89.69 285 SER A C 1
ATOM 2176 O O . SER A 1 285 ? -14.898 -9.345 21.581 1.00 89.69 285 SER A O 1
ATOM 2178 N N . VAL A 1 286 ? -15.808 -8.106 19.950 1.00 85.25 286 VAL A N 1
ATOM 2179 C CA . VAL A 1 286 ? -17.021 -7.785 20.726 1.00 85.25 286 VAL A CA 1
ATOM 2180 C C . VAL A 1 286 ? -17.911 -9.019 20.935 1.00 85.25 286 VAL A C 1
ATOM 2182 O O . VAL A 1 286 ? -18.560 -9.121 21.974 1.00 85.25 286 VAL A O 1
ATOM 2185 N N . VAL A 1 287 ? -17.946 -9.967 19.988 1.00 73.88 287 VAL A N 1
ATOM 2186 C CA . VAL A 1 287 ? -18.698 -11.228 20.159 1.00 73.88 287 VAL A CA 1
ATOM 2187 C C . VAL A 1 287 ? -18.060 -12.069 21.232 1.00 73.88 287 VAL A C 1
ATOM 2189 O O . VAL A 1 287 ? -18.744 -12.453 22.178 1.00 73.88 287 VAL A O 1
ATOM 2192 N N . ASP A 1 288 ? -16.763 -12.308 21.107 1.00 71.50 288 ASP A N 1
ATOM 2193 C CA . ASP A 1 288 ? -16.064 -13.253 21.968 1.00 71.50 288 ASP A CA 1
ATOM 2194 C C . ASP A 1 288 ? -16.098 -12.778 23.431 1.00 71.50 288 ASP A C 1
ATOM 2196 O O . ASP A 1 288 ? -16.404 -13.555 24.338 1.00 71.50 288 ASP A O 1
ATOM 2200 N N . GLY A 1 289 ? -15.944 -11.465 23.656 1.00 59.31 289 GLY A N 1
ATOM 2201 C CA . GLY A 1 289 ? -16.080 -10.841 24.978 1.00 59.31 289 GLY A CA 1
ATOM 2202 C C . GLY A 1 289 ? -17.518 -10.731 25.514 1.00 59.31 289 GLY A C 1
ATOM 2203 O O . GLY A 1 289 ? -17.713 -10.375 26.681 1.00 59.31 289 GLY A O 1
ATOM 2204 N N . SER A 1 290 ? -18.535 -11.006 24.688 1.00 56.47 290 SER A N 1
ATOM 2205 C CA . SER A 1 290 ? -19.937 -11.113 25.121 1.00 56.47 290 SER A CA 1
ATOM 2206 C C . SER A 1 290 ? -20.303 -12.536 25.554 1.00 56.47 290 SER A C 1
ATOM 2208 O O . SER A 1 290 ? -21.071 -12.698 26.501 1.00 56.47 290 SER A O 1
ATOM 2210 N N . SER A 1 291 ? -19.698 -13.557 24.936 1.00 47.88 291 SER A N 1
ATOM 2211 C CA . SER A 1 291 ? -19.851 -14.965 25.330 1.00 47.88 291 SER A CA 1
ATOM 2212 C C . SER A 1 291 ? -19.227 -15.284 26.692 1.00 47.88 291 SER A C 1
ATOM 2214 O O . SER A 1 291 ? -19.771 -16.110 27.420 1.00 47.88 291 SER A O 1
ATOM 2216 N N . ASP A 1 292 ? -18.154 -14.588 27.078 1.00 45.56 292 ASP A N 1
ATOM 2217 C CA . ASP A 1 292 ? -17.446 -14.834 28.346 1.00 45.56 292 ASP A CA 1
ATOM 2218 C C . ASP A 1 292 ? -18.115 -14.169 29.570 1.00 45.56 292 ASP A C 1
ATOM 2220 O O . ASP A 1 292 ? -17.813 -14.485 30.716 1.00 45.56 292 ASP A O 1
ATOM 2224 N N . ARG A 1 293 ? -19.094 -13.275 29.356 1.00 44.91 293 ARG A N 1
ATOM 2225 C CA . ARG A 1 293 ? -19.882 -12.644 30.439 1.00 44.91 293 ARG A CA 1
ATOM 2226 C C . ARG A 1 293 ? -21.139 -13.431 30.836 1.00 44.91 293 ARG A C 1
ATOM 2228 O O . ARG A 1 293 ? -21.936 -12.942 31.634 1.00 44.91 293 ARG A O 1
ATOM 2235 N N . GLY A 1 294 ? -21.337 -14.623 30.267 1.00 40.00 294 GLY A N 1
ATOM 2236 C CA . GLY A 1 294 ? -22.505 -15.480 30.498 1.00 40.00 294 GLY A CA 1
ATOM 2237 C C . GLY A 1 294 ? -22.288 -16.664 31.448 1.00 40.00 294 GLY A C 1
ATOM 2238 O O . GLY A 1 294 ? -23.254 -17.365 31.739 1.00 40.00 294 GLY A O 1
ATOM 2239 N N . VAL A 1 295 ? -21.064 -16.898 31.933 1.00 41.66 295 VAL A N 1
ATOM 2240 C CA . VAL A 1 295 ? -20.722 -18.035 32.809 1.00 41.66 295 VAL A CA 1
ATOM 2241 C C . VAL A 1 295 ? -20.264 -17.521 34.173 1.00 41.66 295 VAL A C 1
ATOM 2243 O O . VAL A 1 295 ? -19.108 -17.647 34.544 1.00 41.66 295 VAL A O 1
ATOM 2246 N N . ASP A 1 296 ? -21.179 -16.893 34.905 1.00 41.03 296 ASP A N 1
ATOM 2247 C CA . ASP A 1 296 ? -21.105 -16.836 36.369 1.00 41.03 296 ASP A CA 1
ATOM 2248 C C . ASP A 1 296 ? -22.507 -16.529 36.919 1.00 41.03 296 ASP A C 1
ATOM 2250 O O . ASP A 1 296 ? -22.936 -15.374 37.011 1.00 41.03 296 ASP A O 1
ATOM 2254 N N . ARG A 1 297 ? -23.269 -17.593 37.190 1.00 36.03 297 ARG A N 1
ATOM 2255 C CA . ARG A 1 297 ? -24.473 -17.601 38.031 1.00 36.03 297 ARG A CA 1
ATOM 2256 C C . ARG A 1 297 ? -24.718 -18.989 38.598 1.00 36.03 297 ARG A C 1
ATOM 2258 O O . ARG A 1 297 ? -24.650 -19.957 37.810 1.00 36.03 297 ARG A O 1
#

Foldseek 3Di:
DDDDDDDDDDDDDDDDDDDDDDDDDDDDDDDPDPDPPPPDDFLPDDPDDDDDPLLVVVVVVQVDPDDDQPDDDDDDDDDDDDDDDDDDDDDPPPPDDDDWDWGWDDAQQKIKIWTQDPVRFIWIKIFGVVCVVPDQVQAAEDRDLVVLLVQQQAAPVRHGCPDLFASRRHHRHMYTGHHSRVVVVSCCSRPNCQSVQLSCVVVVNRAADAQLNVQCPDDDLLVCLNVQDQVLLLVLCVQQFEVNRGLAFEPHANDPPDGRPHHTYPHSGHDRYDDPSSSVSSSVSSVVVVVVVPPDD

Organism: NCBI:txid1487865